Protein AF-G9IYF3-F1 (afdb_monomer)

Secondary structure (DSSP, 8-state):
--EEEEE--GGGTHHHHHHHHHTGGG--SPEEEEE--SSHHHHHHHHTT--GGGEEEEEE-SSS--HHHHHHHHHHHHHHHHHH-SGGGHHHHEEEESS-HHHHHHHT--GGGEE---TTS-GGGGGGSGGGHHHHHHH-HHHHHHHHHHHHHHHHHHHHS-GGG-HHHHHHHHHHIIIIIS---EEEEE-S-SGGGGHHHHHIIIIIIHH--SB-TTSPBPSS--SPEEE---TTTGGGTTHHHHHHSSS---EEE-

InterPro domains:
  IPR001672 Phosphoglucose isomerase (PGI) [PF00342] (1-258)
  IPR001672 Phosphoglucose isomerase (PGI) [PR00662] (4-23)
  IPR001672 Phosphoglucose isomerase (PGI) [PR00662] (115-133)
  IPR001672 Phosphoglucose isomerase (PGI) [PR00662] (192-213)
  IPR001672 Phosphoglucose isomerase (PGI) [PS51463] (1-258)
  IPR001672 Phosphoglucose isomerase (PGI) [PTHR11469] (1-258)
  IPR018189 Phosphoglucose isomerase, conserved site [PS00765] (119-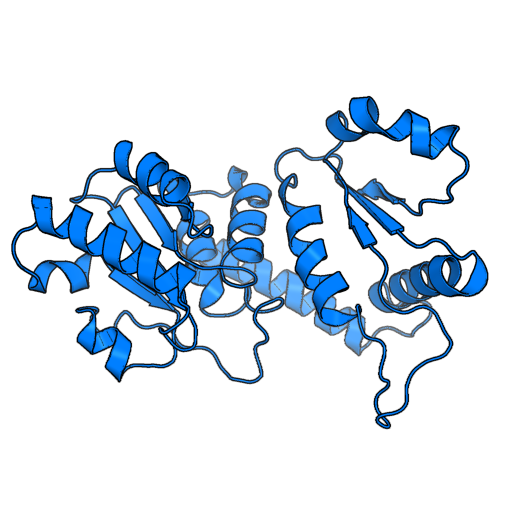132)
  IPR035476 Phosphoglucose isomerase, SIS domain 1 [cd05015] (1-137)
  IPR035482 Phosphoglucose isomerase, SIS domain 2 [cd05016] (185-258)
  IPR046348 SIS domain superfamily [SSF53697] (1-258)

pLDDT: mean 98.15, std 1.14, range [90.94, 98.94]

Mean predicted aligned error: 2.58 Å

Radius of gyration: 20.58 Å; Cα contacts (8 Å, |Δi|>4): 437; chains: 1; bounding box: 44×44×61 Å

Structure (mmCIF, N/CA/C/O backbone):
data_AF-G9IYF3-F1
#
_entry.id   AF-G9IYF3-F1
#
loop_
_atom_site.group_PDB
_atom_site.id
_atom_site.type_symbol
_atom_site.label_atom_id
_atom_site.label_alt_id
_atom_site.label_comp_id
_atom_site.label_asym_id
_atom_site.label_entity_id
_atom_site.label_seq_id
_atom_site.pdbx_PDB_ins_code
_atom_site.Cartn_x
_atom_site.Cartn_y
_atom_site.Cartn_z
_atom_site.occupancy
_atom_site.B_iso_or_equiv
_atom_site.auth_seq_id
_atom_site.auth_comp_id
_atom_site.auth_asym_id
_atom_site.auth_atom_id
_atom_site.pdbx_PDB_model_num
ATOM 1 N N . ILE A 1 1 ? 19.276 3.884 -15.225 1.00 98.19 1 ILE A N 1
ATOM 2 C CA . ILE A 1 1 ? 17.906 3.919 -14.672 1.00 98.19 1 ILE A CA 1
ATOM 3 C C . ILE A 1 1 ? 17.758 5.209 -13.879 1.00 98.19 1 ILE A C 1
ATOM 5 O O . ILE A 1 1 ? 18.643 5.504 -13.087 1.00 98.19 1 ILE A O 1
ATOM 9 N N . THR A 1 2 ? 16.714 5.986 -14.152 1.00 98.75 2 THR A N 1
ATOM 10 C CA . THR A 1 2 ? 16.333 7.230 -13.458 1.00 98.75 2 THR A CA 1
ATOM 11 C C . THR A 1 2 ? 14.967 7.104 -12.790 1.00 98.75 2 THR A C 1
ATOM 13 O O . THR A 1 2 ? 14.707 7.782 -11.799 1.00 98.75 2 THR A O 1
ATOM 16 N N . ASP A 1 3 ? 14.123 6.205 -13.300 1.00 98.88 3 ASP A N 1
ATOM 17 C CA . ASP A 1 3 ? 12.734 6.045 -12.892 1.00 98.88 3 ASP A CA 1
ATOM 18 C C . ASP A 1 3 ? 12.447 4.588 -12.536 1.00 98.88 3 ASP A C 1
ATOM 20 O O . ASP A 1 3 ? 12.926 3.666 -13.202 1.00 98.88 3 ASP A O 1
ATOM 24 N N . VAL A 1 4 ? 11.654 4.383 -11.489 1.00 98.88 4 VAL A N 1
ATOM 25 C CA . VAL A 1 4 ? 11.170 3.067 -11.071 1.00 98.88 4 VAL A CA 1
ATOM 26 C C . VAL A 1 4 ? 9.653 3.111 -10.962 1.00 98.88 4 VAL A C 1
ATOM 28 O O . VAL A 1 4 ? 9.108 3.943 -10.241 1.00 98.88 4 VAL A O 1
ATOM 31 N N . VAL A 1 5 ? 8.971 2.199 -11.647 1.00 98.88 5 VAL A N 1
ATOM 32 C CA . VAL A 1 5 ? 7.510 2.074 -11.630 1.00 98.88 5 VAL A CA 1
ATOM 33 C C . VAL A 1 5 ? 7.131 0.783 -10.912 1.00 98.88 5 VAL A C 1
ATOM 35 O O . VAL A 1 5 ? 7.392 -0.313 -11.405 1.00 98.88 5 VAL A O 1
ATOM 38 N N . ASN A 1 6 ? 6.513 0.902 -9.741 1.00 98.88 6 ASN A N 1
ATOM 39 C CA . ASN A 1 6 ? 5.949 -0.222 -9.005 1.00 98.88 6 ASN A CA 1
ATOM 40 C C . ASN A 1 6 ? 4.522 -0.489 -9.493 1.00 98.88 6 ASN A C 1
ATOM 42 O O . ASN A 1 6 ? 3.649 0.359 -9.323 1.00 98.88 6 ASN A O 1
ATOM 46 N N . ILE A 1 7 ? 4.283 -1.664 -10.073 1.00 98.88 7 ILE A N 1
ATOM 47 C CA . ILE A 1 7 ? 2.970 -2.091 -10.560 1.00 98.88 7 ILE A CA 1
ATOM 48 C C . ILE A 1 7 ? 2.426 -3.159 -9.615 1.00 98.88 7 ILE A C 1
ATOM 50 O O . ILE A 1 7 ? 2.955 -4.267 -9.557 1.00 98.88 7 ILE A O 1
ATOM 54 N N . GLY A 1 8 ? 1.357 -2.850 -8.891 1.00 98.31 8 GLY A N 1
ATOM 55 C CA . GLY A 1 8 ? 0.763 -3.743 -7.895 1.00 98.31 8 GLY A CA 1
ATOM 56 C C . GLY A 1 8 ? -0.546 -3.174 -7.367 1.00 98.31 8 GLY A C 1
ATOM 57 O O . GLY A 1 8 ? -0.816 -2.001 -7.560 1.00 98.31 8 GLY A O 1
ATOM 58 N N . ILE A 1 9 ? -1.379 -3.981 -6.713 1.00 97.88 9 ILE A N 1
ATOM 59 C CA . ILE A 1 9 ? -2.652 -3.517 -6.135 1.00 97.88 9 ILE A CA 1
ATOM 60 C C . ILE A 1 9 ? -2.751 -3.888 -4.652 1.00 97.88 9 ILE A C 1
ATOM 62 O O . ILE A 1 9 ? -2.138 -4.858 -4.196 1.00 97.88 9 ILE A O 1
ATOM 66 N N . GLY A 1 10 ? -3.515 -3.106 -3.885 1.00 96.88 10 GLY A N 1
ATOM 67 C CA . GLY A 1 10 ? -3.725 -3.337 -2.457 1.00 96.88 10 GLY A CA 1
ATOM 68 C C . GLY A 1 10 ? -2.403 -3.331 -1.692 1.00 96.88 10 GLY A C 1
ATOM 69 O O . GLY A 1 10 ? -1.677 -2.341 -1.705 1.00 96.88 10 GLY A O 1
ATOM 70 N N . GLY A 1 11 ? -2.052 -4.459 -1.070 1.00 95.94 11 GLY A N 1
ATOM 71 C CA . GLY A 1 11 ? -0.848 -4.570 -0.241 1.00 95.94 11 GLY A CA 1
ATOM 72 C C . GLY A 1 11 ? 0.466 -4.428 -1.017 1.00 95.94 11 GLY A C 1
ATOM 73 O O . GLY A 1 11 ? 1.482 -4.021 -0.456 1.00 95.94 11 GLY A O 1
ATOM 74 N N . SER A 1 12 ? 0.427 -4.703 -2.324 1.00 97.19 12 SER A N 1
ATOM 75 C CA . SER A 1 12 ? 1.552 -4.534 -3.249 1.00 97.19 12 SER A CA 1
ATOM 76 C C . SER A 1 12 ? 1.757 -3.083 -3.712 1.00 97.19 12 SER A C 1
ATOM 78 O O . SER A 1 12 ? 2.698 -2.819 -4.459 1.00 97.19 12 SER A O 1
ATOM 80 N N . ASP A 1 13 ? 0.898 -2.157 -3.273 1.00 98.56 13 ASP A N 1
ATOM 81 C CA . ASP A 1 13 ? 0.916 -0.734 -3.635 1.00 98.56 13 ASP A CA 1
ATOM 82 C C . ASP A 1 13 ? 0.880 0.179 -2.405 1.00 98.56 13 ASP A C 1
ATOM 84 O O . ASP A 1 13 ? 1.806 0.954 -2.178 1.00 98.56 13 ASP A O 1
ATOM 88 N N . LEU A 1 14 ? -0.149 0.042 -1.562 1.00 98.56 14 LEU A N 1
ATOM 89 C CA . LEU A 1 14 ? -0.465 0.992 -0.491 1.00 98.56 14 LEU A CA 1
ATOM 90 C C . LEU A 1 14 ? 0.684 1.181 0.502 1.00 98.56 14 LEU A C 1
ATOM 92 O O . LEU A 1 14 ? 1.008 2.313 0.849 1.00 98.56 14 LEU A O 1
ATOM 96 N N . GLY A 1 15 ? 1.300 0.087 0.957 1.00 98.62 15 GLY A N 1
ATOM 97 C CA . GLY A 1 15 ? 2.425 0.137 1.894 1.00 98.62 15 GLY A CA 1
ATOM 98 C C . GLY A 1 15 ? 3.665 0.787 1.277 1.00 98.62 15 GLY A C 1
ATOM 99 O O . GLY A 1 15 ? 4.135 1.794 1.808 1.00 98.62 15 GLY A O 1
ATOM 100 N N . PRO A 1 16 ? 4.186 0.257 0.154 1.00 98.75 16 PRO A N 1
ATOM 101 C CA . PRO A 1 16 ? 5.309 0.863 -0.551 1.00 98.75 16 PRO A CA 1
ATOM 102 C C . PRO A 1 16 ? 5.107 2.337 -0.910 1.00 98.75 16 PRO A C 1
ATOM 104 O O . PRO A 1 16 ? 5.976 3.159 -0.612 1.00 98.75 16 PRO A O 1
ATOM 107 N N . TYR A 1 17 ? 3.947 2.694 -1.467 1.00 98.88 17 TYR A N 1
ATOM 108 C CA . TYR A 1 17 ? 3.655 4.078 -1.820 1.00 98.88 17 TYR A CA 1
ATOM 109 C C . TYR A 1 17 ? 3.653 4.969 -0.576 1.00 98.88 17 TYR A C 1
ATOM 111 O O . TYR A 1 17 ? 4.372 5.964 -0.528 1.00 98.88 17 TYR A O 1
ATOM 119 N N . MET A 1 18 ? 2.940 4.566 0.479 1.00 98.81 18 MET A N 1
ATOM 120 C CA . MET A 1 18 ? 2.887 5.323 1.728 1.00 98.81 18 MET A CA 1
ATOM 121 C C . MET A 1 18 ? 4.270 5.556 2.341 1.00 98.81 18 MET A C 1
ATOM 123 O O . MET A 1 18 ? 4.584 6.687 2.703 1.00 98.81 18 MET A O 1
ATOM 127 N N . VAL A 1 19 ? 5.114 4.524 2.422 1.00 98.81 19 VAL A N 1
ATOM 128 C CA . VAL A 1 19 ? 6.437 4.653 3.049 1.00 98.81 19 VAL A CA 1
ATOM 129 C C . VAL A 1 19 ? 7.371 5.526 2.213 1.00 98.81 19 VAL A C 1
ATOM 131 O O . VAL A 1 19 ? 8.089 6.349 2.775 1.00 98.81 19 VAL A O 1
ATOM 134 N N . THR A 1 20 ? 7.368 5.382 0.884 1.00 98.69 20 THR A N 1
ATOM 135 C CA . THR A 1 20 ? 8.198 6.244 0.021 1.00 98.69 20 THR A CA 1
ATOM 136 C C . THR A 1 20 ? 7.773 7.711 0.064 1.00 98.69 20 THR A C 1
ATOM 138 O O . THR A 1 20 ? 8.637 8.586 0.013 1.00 98.69 20 THR A O 1
ATOM 141 N N . GLU A 1 21 ? 6.477 7.992 0.225 1.00 98.75 21 GLU A N 1
ATOM 142 C CA . GLU A 1 21 ? 5.975 9.351 0.435 1.00 98.75 21 GLU A CA 1
ATOM 143 C C . GLU A 1 21 ? 6.389 9.897 1.804 1.00 98.75 21 GLU A C 1
ATOM 145 O O . GLU A 1 21 ? 6.982 10.973 1.865 1.00 98.75 21 GLU A O 1
ATOM 150 N N . ALA A 1 22 ? 6.156 9.134 2.878 1.00 98.75 22 ALA A N 1
ATOM 151 C CA . ALA A 1 22 ? 6.483 9.522 4.252 1.00 98.75 22 ALA A CA 1
ATOM 152 C C . ALA A 1 22 ? 7.989 9.757 4.454 1.00 98.75 22 ALA A C 1
ATOM 154 O O . ALA A 1 22 ? 8.401 10.681 5.150 1.00 98.75 22 ALA A O 1
ATOM 155 N N . LEU A 1 23 ? 8.825 8.939 3.810 1.00 98.75 23 LEU A N 1
ATOM 156 C CA . LEU A 1 23 ? 10.284 9.007 3.898 1.00 98.75 23 LEU A CA 1
ATOM 157 C C . LEU A 1 23 ? 10.919 9.737 2.710 1.00 98.75 23 LEU A C 1
ATOM 159 O O . LEU A 1 23 ? 12.121 9.599 2.475 1.00 98.75 23 LEU A O 1
ATOM 163 N N . ARG A 1 24 ? 10.153 10.556 1.979 1.00 98.19 24 ARG A N 1
ATOM 164 C CA . ARG A 1 24 ? 10.668 11.327 0.840 1.00 98.19 24 ARG A CA 1
ATOM 165 C C . ARG A 1 24 ? 11.934 12.141 1.160 1.00 98.19 24 ARG A C 1
ATOM 167 O O . ARG A 1 24 ? 12.796 12.181 0.286 1.00 98.19 24 ARG A O 1
ATOM 174 N N . PRO A 1 25 ? 12.132 12.739 2.356 1.00 98.62 25 PRO A N 1
ATOM 175 C CA . PRO A 1 25 ? 13.387 13.427 2.687 1.00 98.62 25 PRO A CA 1
ATOM 176 C C . PRO A 1 25 ? 14.655 12.559 2.590 1.00 98.62 25 PRO A C 1
ATOM 178 O O . PRO A 1 25 ? 15.748 13.099 2.450 1.00 98.62 25 PRO A O 1
ATOM 181 N N . TYR A 1 26 ? 14.515 11.231 2.636 1.00 98.56 26 TYR A N 1
ATOM 182 C CA . TYR A 1 26 ? 15.610 10.259 2.561 1.00 98.56 26 TYR A CA 1
ATOM 183 C C . TYR A 1 26 ? 15.814 9.687 1.152 1.00 98.56 26 TYR A C 1
ATOM 185 O O . TYR A 1 26 ? 16.611 8.765 0.975 1.00 98.56 26 TYR A O 1
ATOM 193 N N . LYS A 1 27 ? 15.081 10.183 0.144 1.00 98.25 27 LYS A N 1
ATOM 194 C CA . LYS A 1 27 ? 15.174 9.657 -1.219 1.00 98.25 27 LYS A CA 1
ATOM 195 C C . LYS A 1 27 ? 16.559 9.874 -1.834 1.00 98.25 27 LYS A C 1
ATOM 197 O O . LYS A 1 27 ? 17.230 10.871 -1.573 1.00 98.25 27 LYS A O 1
ATOM 202 N N . ASN A 1 28 ? 16.944 8.969 -2.725 1.00 98.44 28 ASN A N 1
ATOM 203 C CA . ASN A 1 28 ? 18.098 9.132 -3.602 1.00 98.44 28 ASN A CA 1
ATOM 204 C C . ASN A 1 28 ? 17.696 9.803 -4.938 1.00 98.44 28 ASN A C 1
ATOM 206 O O . ASN A 1 28 ? 16.680 10.492 -5.030 1.00 98.44 28 ASN A O 1
ATOM 210 N N . HIS A 1 29 ? 18.519 9.644 -5.978 1.00 98.50 29 HIS A N 1
ATOM 211 C CA . HIS A 1 29 ? 18.307 10.265 -7.289 1.00 98.50 29 HIS A CA 1
ATOM 212 C C . HIS A 1 29 ? 17.161 9.647 -8.112 1.00 98.50 29 HIS A C 1
ATOM 214 O O . HIS A 1 29 ? 16.748 10.256 -9.097 1.00 98.50 29 HIS A O 1
ATOM 220 N N . LEU A 1 30 ? 16.663 8.461 -7.747 1.00 98.75 30 LEU A N 1
ATOM 221 C CA . LEU A 1 30 ? 15.592 7.78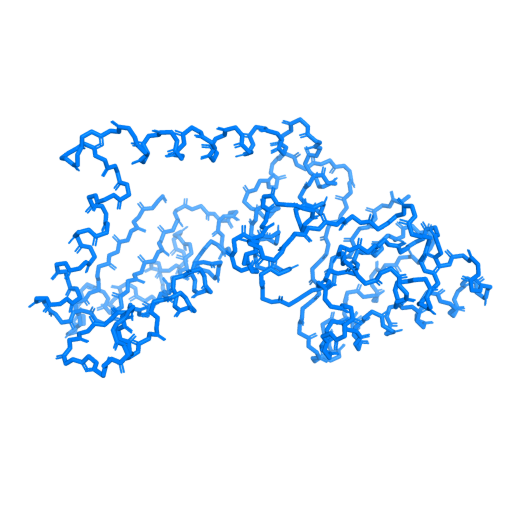9 -8.473 1.00 98.75 30 LEU A CA 1
ATOM 222 C C . LEU A 1 30 ? 14.249 8.495 -8.256 1.00 98.75 30 LEU A C 1
ATOM 224 O O . LEU A 1 30 ? 13.949 9.055 -7.192 1.00 98.75 30 LEU A O 1
ATOM 228 N N . THR A 1 31 ? 13.418 8.461 -9.289 1.00 98.69 31 THR A N 1
ATOM 229 C CA . THR A 1 31 ? 12.025 8.903 -9.224 1.00 98.69 31 THR A CA 1
ATOM 230 C C . THR A 1 31 ? 11.124 7.680 -9.178 1.00 98.69 31 THR A C 1
ATOM 232 O O . THR A 1 31 ? 11.208 6.803 -10.033 1.00 98.69 31 THR A O 1
ATOM 235 N N . MET A 1 32 ? 10.286 7.614 -8.148 1.00 98.62 32 MET A N 1
ATOM 236 C CA . MET A 1 32 ? 9.398 6.484 -7.901 1.00 98.62 32 MET A CA 1
ATOM 237 C C . MET A 1 32 ? 7.994 6.805 -8.400 1.00 98.62 32 MET A C 1
ATOM 239 O O . MET A 1 32 ? 7.480 7.893 -8.141 1.00 98.62 32 MET A O 1
ATOM 243 N N . HIS A 1 33 ? 7.368 5.834 -9.055 1.00 98.75 33 HIS A N 1
ATOM 244 C CA . HIS A 1 33 ? 5.993 5.891 -9.539 1.00 98.75 33 HIS A CA 1
ATOM 245 C C . HIS A 1 33 ? 5.253 4.633 -9.087 1.00 98.75 33 HIS A C 1
ATOM 247 O O . HIS A 1 33 ? 5.844 3.554 -9.016 1.00 98.75 33 HIS A O 1
ATOM 253 N N . PHE A 1 34 ? 3.962 4.759 -8.798 1.00 98.75 34 PHE A N 1
ATOM 254 C CA . PHE A 1 34 ? 3.131 3.675 -8.279 1.00 98.75 34 PHE A CA 1
ATOM 255 C C . PHE A 1 34 ? 1.883 3.557 -9.141 1.00 98.75 34 PHE A C 1
ATOM 257 O O . PHE A 1 34 ? 1.144 4.526 -9.261 1.00 98.75 34 PHE A O 1
ATOM 264 N N . VAL A 1 35 ? 1.674 2.395 -9.763 1.00 98.75 35 VAL A N 1
ATOM 265 C CA . VAL A 1 35 ? 0.541 2.127 -10.655 1.00 98.75 35 VAL A CA 1
ATOM 266 C C . VAL A 1 35 ? -0.242 0.933 -10.127 1.00 98.75 35 VAL A C 1
ATOM 268 O O . VAL A 1 35 ? 0.254 -0.194 -10.108 1.00 98.75 35 VAL A O 1
ATOM 271 N N . SER A 1 36 ? -1.491 1.178 -9.738 1.00 98.00 36 SER A N 1
ATOM 272 C CA . SER A 1 36 ? -2.340 0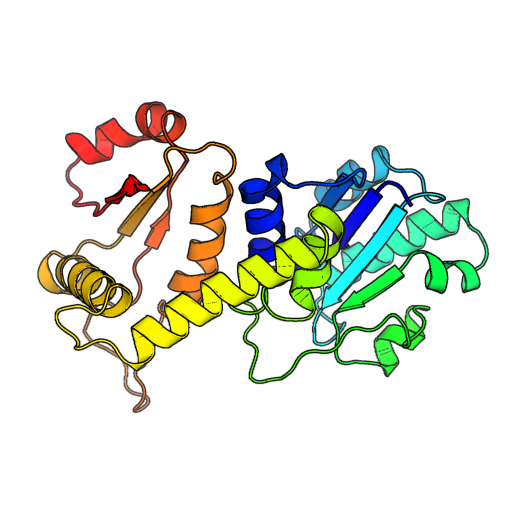.165 -9.101 1.00 98.00 36 SER A CA 1
ATOM 273 C C . SER A 1 36 ? -3.697 -0.034 -9.748 1.00 98.00 36 SER A C 1
ATOM 275 O O . SER A 1 36 ? -4.118 -1.169 -9.967 1.00 98.00 36 SER A O 1
ATOM 277 N N . ASN A 1 37 ? -4.376 1.060 -10.080 1.00 97.06 37 ASN A N 1
ATOM 278 C CA . ASN A 1 37 ? -5.668 1.011 -10.756 1.00 97.06 37 ASN A CA 1
ATOM 279 C C . ASN A 1 37 ? -5.570 0.361 -12.154 1.00 97.06 37 ASN A C 1
ATOM 281 O O . ASN A 1 37 ? -4.631 0.635 -12.898 1.00 97.06 37 ASN A O 1
ATOM 285 N N . VAL A 1 38 ? -6.546 -0.482 -12.506 1.00 96.81 38 VAL A N 1
ATOM 286 C CA . VAL A 1 38 ? -6.690 -1.076 -13.850 1.00 96.81 38 VAL A CA 1
ATOM 287 C C . VAL A 1 38 ? -7.279 -0.094 -14.862 1.00 96.81 38 VAL A C 1
ATOM 289 O O . VAL A 1 38 ? -7.190 -0.320 -16.066 1.00 96.81 38 VAL A O 1
ATOM 292 N N . ASP A 1 39 ? -7.870 1.003 -14.383 1.00 97.81 39 ASP A N 1
ATOM 293 C CA . ASP A 1 39 ? -8.189 2.147 -15.228 1.00 97.81 39 ASP A CA 1
ATOM 294 C C . ASP A 1 39 ? -6.933 2.599 -15.989 1.00 97.81 39 ASP A C 1
ATOM 296 O O . ASP A 1 39 ? -5.938 3.030 -15.395 1.00 97.81 39 ASP A O 1
ATOM 300 N N . GLY A 1 40 ? -7.000 2.496 -17.320 1.00 97.62 40 GLY A N 1
ATOM 301 C CA . GLY A 1 40 ? -5.883 2.743 -18.225 1.00 97.62 40 GLY A CA 1
ATOM 302 C C . GLY A 1 40 ? -5.302 4.150 -18.111 1.00 97.62 40 GLY A C 1
ATOM 303 O O . GLY A 1 40 ? -4.139 4.345 -18.458 1.00 97.62 40 GLY A O 1
ATOM 304 N N . THR A 1 41 ? -6.054 5.116 -17.570 1.00 98.56 41 THR A N 1
ATOM 305 C CA . THR A 1 41 ? -5.529 6.452 -17.267 1.00 98.56 41 THR A CA 1
ATOM 306 C C . THR A 1 41 ? -4.307 6.389 -16.356 1.00 98.56 41 THR A C 1
ATOM 308 O O . THR A 1 41 ? -3.351 7.120 -16.596 1.00 98.56 41 THR A O 1
ATOM 311 N N . HIS A 1 42 ? -4.288 5.509 -15.350 1.00 98.56 42 HIS A N 1
ATOM 312 C CA . HIS A 1 42 ? -3.201 5.493 -14.374 1.00 98.56 42 HIS A CA 1
ATOM 313 C C . HIS A 1 42 ? -1.864 5.131 -15.026 1.00 98.56 42 HIS A C 1
ATOM 315 O O . HIS A 1 42 ? -0.906 5.895 -14.938 1.00 98.56 42 HIS A O 1
ATOM 321 N N . ILE A 1 43 ? -1.818 4.006 -15.748 1.00 98.62 43 ILE A N 1
ATOM 322 C CA . ILE A 1 43 ? -0.606 3.590 -16.455 1.00 98.62 43 ILE A CA 1
ATOM 323 C C . ILE A 1 43 ? -0.268 4.547 -17.604 1.00 98.62 43 ILE A C 1
ATOM 325 O O . ILE A 1 43 ? 0.899 4.891 -17.779 1.00 98.62 43 ILE A O 1
ATOM 329 N N . ALA A 1 44 ? -1.259 5.034 -18.358 1.00 98.38 44 ALA A N 1
ATOM 330 C CA . ALA A 1 44 ? -1.017 5.929 -19.485 1.00 98.38 44 ALA A CA 1
ATOM 331 C C . ALA A 1 44 ? -0.385 7.259 -19.042 1.00 98.38 44 ALA A C 1
ATOM 333 O O . ALA A 1 44 ? 0.619 7.674 -19.617 1.00 98.38 44 ALA A O 1
ATOM 334 N N . GLU A 1 45 ? -0.924 7.906 -18.006 1.00 98.56 45 GLU A N 1
ATOM 335 C CA . GLU A 1 45 ? -0.394 9.171 -17.477 1.00 98.56 45 GLU A CA 1
ATOM 336 C C . GLU A 1 45 ? 0.999 9.008 -16.861 1.00 98.56 45 GLU A C 1
ATOM 338 O O . GLU A 1 45 ? 1.837 9.906 -16.982 1.00 98.56 45 GLU A O 1
ATOM 343 N N . THR A 1 46 ? 1.273 7.860 -16.232 1.00 98.56 46 THR A N 1
ATOM 344 C CA . THR A 1 46 ? 2.621 7.534 -15.760 1.00 98.56 46 THR A CA 1
ATOM 345 C C . THR A 1 46 ? 3.584 7.412 -16.939 1.00 98.56 46 THR A C 1
ATOM 347 O O . THR A 1 46 ? 4.572 8.139 -16.985 1.00 98.56 46 THR A O 1
ATOM 350 N N . LEU A 1 47 ? 3.289 6.556 -17.923 1.00 98.44 47 LEU A N 1
ATOM 351 C CA . LEU A 1 47 ? 4.197 6.255 -19.037 1.00 98.44 47 LEU A CA 1
ATOM 352 C C . LEU A 1 47 ? 4.471 7.454 -19.955 1.00 98.44 47 LEU A C 1
ATOM 354 O O . LEU A 1 47 ? 5.575 7.564 -20.486 1.00 98.44 47 LEU A O 1
ATOM 358 N N . GLN A 1 48 ? 3.518 8.380 -20.113 1.00 97.44 48 GLN A N 1
ATOM 359 C CA . GLN A 1 48 ? 3.683 9.591 -20.935 1.00 97.44 48 GLN A CA 1
ATOM 360 C C . GLN A 1 48 ? 4.905 10.443 -20.551 1.00 97.44 48 GLN A C 1
ATOM 362 O O . GLN A 1 48 ? 5.411 11.201 -21.378 1.00 97.44 48 GLN A O 1
ATOM 367 N N . ARG A 1 49 ? 5.370 10.350 -19.300 1.00 95.06 49 ARG A N 1
ATOM 368 C CA . ARG A 1 49 ? 6.460 11.179 -18.762 1.00 95.06 49 ARG A CA 1
ATOM 369 C C . ARG A 1 49 ? 7.805 10.457 -18.720 1.00 95.06 49 ARG A C 1
ATOM 371 O O . ARG A 1 49 ? 8.791 11.061 -18.303 1.00 95.06 49 ARG A O 1
ATOM 378 N N . LEU A 1 50 ? 7.845 9.181 -19.101 1.00 98.50 50 LEU A N 1
ATOM 379 C CA . LEU A 1 50 ? 8.991 8.302 -18.878 1.00 98.50 50 LEU A CA 1
ATOM 380 C C . LEU A 1 50 ? 9.759 8.010 -20.164 1.00 98.50 50 LEU A C 1
ATOM 382 O O . LEU A 1 50 ? 9.230 8.095 -21.270 1.00 98.50 50 LEU A O 1
ATOM 386 N N . ASN A 1 51 ? 11.026 7.627 -20.000 1.00 98.56 51 ASN A N 1
ATOM 387 C CA . ASN A 1 51 ? 11.878 7.160 -21.087 1.00 98.56 51 ASN A CA 1
ATOM 388 C C . ASN A 1 51 ? 12.103 5.638 -20.952 1.00 98.56 51 ASN A C 1
ATOM 390 O O . ASN A 1 51 ? 12.614 5.199 -19.913 1.00 98.56 51 ASN A O 1
ATOM 394 N N . PRO A 1 52 ? 11.769 4.825 -21.977 1.00 98.44 52 PRO A N 1
ATOM 395 C CA . PRO A 1 52 ? 12.003 3.380 -21.964 1.00 98.44 52 PRO A CA 1
ATOM 396 C C . PRO A 1 52 ? 13.454 2.986 -21.645 1.00 98.44 52 PRO A C 1
ATOM 398 O O . PRO A 1 52 ? 13.675 2.001 -20.947 1.00 98.44 52 PRO A O 1
ATOM 401 N N . GLU A 1 53 ? 14.446 3.774 -22.076 1.00 98.44 53 GLU A N 1
ATOM 402 C CA . GLU A 1 53 ? 15.873 3.491 -21.850 1.00 98.44 53 GLU A CA 1
ATOM 403 C C . GLU A 1 53 ? 16.315 3.680 -20.391 1.00 98.44 53 GLU A C 1
ATOM 405 O O . GLU A 1 53 ? 17.360 3.171 -19.975 1.00 98.44 53 GLU A O 1
ATOM 410 N N . THR A 1 54 ? 15.543 4.414 -19.585 1.00 98.69 54 THR A N 1
ATOM 411 C CA . THR A 1 54 ? 15.927 4.766 -18.211 1.00 98.69 54 THR A CA 1
ATOM 412 C C . THR A 1 54 ? 14.917 4.337 -17.151 1.00 98.69 54 THR A C 1
ATOM 414 O O . THR A 1 54 ? 15.128 4.644 -15.979 1.00 98.69 54 THR A O 1
ATOM 417 N N . THR A 1 55 ? 13.888 3.569 -17.510 1.00 98.88 55 THR A N 1
ATOM 418 C CA . THR A 1 55 ? 12.828 3.140 -16.582 1.00 98.88 55 THR A CA 1
ATOM 419 C C . THR A 1 55 ? 12.974 1.670 -16.191 1.00 98.88 55 THR A C 1
ATOM 421 O O . THR A 1 55 ? 13.179 0.821 -17.055 1.00 98.88 55 THR A O 1
ATOM 424 N N . LEU A 1 56 ? 12.856 1.364 -14.898 1.00 98.88 56 LEU A N 1
ATOM 425 C CA . LEU A 1 56 ? 12.736 0.006 -14.357 1.00 98.88 56 LEU A CA 1
ATOM 426 C C . LEU A 1 56 ? 11.302 -0.231 -13.868 1.00 98.88 56 LEU A C 1
ATOM 428 O O . LEU A 1 56 ? 10.759 0.576 -13.121 1.00 98.88 56 LEU A O 1
ATOM 432 N N . PHE A 1 57 ? 10.708 -1.363 -14.222 1.00 98.94 57 PHE A N 1
ATOM 433 C CA . PHE A 1 57 ? 9.386 -1.780 -13.766 1.00 98.94 57 PHE A CA 1
ATOM 434 C C . PHE A 1 57 ? 9.501 -2.908 -12.741 1.00 98.94 57 PHE A C 1
ATOM 436 O O . PHE A 1 57 ? 10.189 -3.904 -12.970 1.00 98.94 57 PHE A O 1
ATOM 443 N N . LEU A 1 58 ? 8.798 -2.773 -11.619 1.00 98.88 58 LEU A N 1
ATOM 444 C CA . LEU A 1 58 ? 8.636 -3.833 -10.627 1.00 98.88 58 LEU A CA 1
ATOM 445 C C . LEU A 1 58 ? 7.212 -4.373 -10.724 1.00 98.88 58 LEU A C 1
ATOM 447 O O . LEU A 1 58 ? 6.259 -3.660 -10.416 1.00 98.88 58 LEU A O 1
ATOM 451 N N . VAL A 1 59 ? 7.059 -5.628 -11.139 1.00 98.81 59 VAL A N 1
ATOM 452 C CA . VAL A 1 59 ? 5.753 -6.290 -11.222 1.00 98.81 59 VAL A CA 1
ATOM 453 C C . VAL A 1 59 ? 5.492 -7.032 -9.914 1.00 98.81 59 VAL A C 1
ATOM 455 O O . VAL A 1 59 ? 6.060 -8.096 -9.656 1.00 98.81 59 VAL A O 1
ATOM 458 N N . ALA A 1 60 ? 4.646 -6.451 -9.069 1.00 98.44 60 ALA A N 1
ATOM 459 C CA . ALA A 1 60 ? 4.369 -6.912 -7.718 1.00 98.44 60 ALA A CA 1
ATOM 460 C C . ALA A 1 60 ? 3.055 -7.703 -7.658 1.00 98.44 60 ALA A C 1
ATOM 462 O O . ALA A 1 60 ? 1.984 -7.164 -7.384 1.00 98.44 60 ALA A O 1
ATOM 463 N N . SER A 1 61 ? 3.145 -9.012 -7.901 1.00 96.94 61 SER A N 1
ATOM 464 C CA . SER A 1 61 ? 2.021 -9.942 -7.778 1.00 96.94 61 SER A CA 1
ATOM 465 C C . SER A 1 61 ? 2.521 -11.307 -7.331 1.00 96.94 61 SER A C 1
ATOM 467 O O . SER A 1 61 ? 3.300 -11.966 -8.022 1.00 96.94 61 SER A O 1
ATOM 469 N N . LYS A 1 62 ? 2.011 -11.769 -6.187 1.00 92.50 62 LYS A N 1
ATOM 470 C CA . LYS A 1 62 ? 2.406 -13.054 -5.606 1.00 92.50 62 LYS A CA 1
ATOM 471 C C . LYS A 1 62 ? 2.199 -14.225 -6.562 1.00 92.50 62 LYS A C 1
ATOM 473 O O . LYS A 1 62 ? 3.100 -15.043 -6.736 1.00 92.50 62 LYS A O 1
ATOM 478 N N . THR A 1 63 ? 1.003 -14.296 -7.143 1.00 93.25 63 THR A N 1
ATOM 479 C CA . THR A 1 63 ? 0.599 -15.354 -8.073 1.00 93.25 63 THR A CA 1
ATOM 480 C C . THR A 1 63 ? 1.061 -15.068 -9.496 1.00 93.25 63 THR A C 1
ATOM 482 O O . THR A 1 63 ? 1.102 -15.988 -10.308 1.00 93.25 63 THR A O 1
ATOM 485 N N . PHE A 1 64 ? 1.404 -13.809 -9.793 1.00 96.81 64 PHE A N 1
ATOM 486 C CA . PHE A 1 64 ? 1.692 -13.311 -11.137 1.00 96.81 64 PHE A CA 1
ATOM 487 C C . PHE A 1 64 ? 0.508 -13.464 -12.107 1.00 96.81 64 PHE A C 1
ATOM 489 O O . PHE A 1 64 ? 0.673 -13.611 -13.314 1.00 96.81 64 PHE A O 1
ATOM 496 N N . THR A 1 65 ? -0.709 -13.459 -11.557 1.00 96.75 65 THR A N 1
ATOM 497 C CA . THR A 1 65 ? -1.969 -13.625 -12.302 1.00 96.75 65 THR A CA 1
ATOM 498 C C . THR A 1 65 ? -3.034 -12.600 -11.918 1.00 96.75 65 THR A C 1
ATOM 500 O O . THR A 1 65 ? -4.150 -12.668 -12.426 1.00 96.75 65 THR A O 1
ATOM 503 N N . THR A 1 66 ? -2.730 -11.671 -11.003 1.00 96.44 66 THR A N 1
ATOM 504 C CA . THR A 1 66 ? -3.662 -10.616 -10.578 1.00 96.44 66 THR A CA 1
ATOM 505 C C . THR A 1 66 ? -4.069 -9.783 -11.789 1.00 96.44 66 THR A C 1
ATOM 507 O O . THR A 1 66 ? -3.202 -9.203 -12.441 1.00 96.44 66 THR A O 1
ATOM 510 N N . GLN A 1 67 ? -5.365 -9.736 -12.103 1.00 97.75 67 GLN A N 1
ATOM 511 C CA . GLN A 1 67 ? -5.864 -9.194 -13.368 1.00 97.75 67 GLN A CA 1
ATOM 512 C C . GLN A 1 67 ? -5.406 -7.751 -13.600 1.00 97.75 67 GLN A C 1
ATOM 514 O O . GLN A 1 67 ? -4.858 -7.439 -14.655 1.00 97.75 67 GLN A O 1
ATOM 519 N N . GLU A 1 68 ? -5.587 -6.886 -12.606 1.00 97.81 68 GLU A N 1
ATOM 520 C CA . GLU A 1 68 ? -5.255 -5.465 -12.660 1.00 97.81 68 GLU A CA 1
ATOM 521 C C . GLU A 1 68 ? -3.748 -5.263 -12.842 1.00 97.81 68 GLU A C 1
ATOM 523 O O . GLU A 1 68 ? -3.302 -4.575 -13.761 1.00 97.81 68 GLU A O 1
ATOM 528 N N . THR A 1 69 ? -2.948 -5.936 -12.009 1.00 98.25 69 THR A N 1
ATOM 529 C CA . THR A 1 69 ? -1.483 -5.864 -12.053 1.00 98.25 69 THR A CA 1
ATOM 530 C C . THR A 1 69 ? -0.931 -6.370 -13.380 1.00 98.25 69 THR A C 1
ATOM 532 O O . THR A 1 69 ? -0.081 -5.710 -13.971 1.00 98.25 69 THR A O 1
ATOM 535 N N . MET A 1 70 ? -1.417 -7.510 -13.879 1.00 98.56 70 MET A N 1
ATOM 536 C CA . MET A 1 70 ? -0.919 -8.091 -15.126 1.00 98.56 70 MET A CA 1
ATOM 537 C C . MET A 1 70 ? -1.366 -7.296 -16.351 1.00 98.56 70 MET A C 1
ATOM 539 O O . MET A 1 70 ? -0.580 -7.142 -17.280 1.00 98.56 70 MET A O 1
ATOM 543 N N . THR A 1 71 ? -2.570 -6.718 -16.339 1.00 98.62 71 THR A N 1
ATOM 544 C CA . THR A 1 71 ? -3.026 -5.808 -17.406 1.00 98.62 71 THR A CA 1
ATOM 545 C C . THR A 1 71 ? -2.103 -4.591 -17.510 1.00 98.62 71 THR A C 1
ATOM 547 O O . THR A 1 71 ? -1.628 -4.256 -18.598 1.00 98.62 71 THR A O 1
ATOM 550 N N . ASN A 1 72 ? -1.765 -3.975 -16.374 1.00 98.81 72 ASN A N 1
ATOM 551 C CA . ASN A 1 72 ? -0.816 -2.862 -16.329 1.00 98.81 72 ASN A CA 1
ATOM 552 C C . ASN A 1 72 ? 0.610 -3.285 -16.711 1.00 98.81 72 ASN A C 1
ATOM 554 O O . ASN A 1 72 ? 1.276 -2.576 -17.464 1.00 98.81 72 ASN A O 1
ATOM 558 N N . ALA A 1 73 ? 1.076 -4.449 -16.250 1.00 98.75 73 ALA A N 1
ATOM 559 C CA . ALA A 1 73 ? 2.400 -4.969 -16.587 1.00 98.75 73 ALA A CA 1
ATOM 560 C C . ALA A 1 73 ? 2.542 -5.249 -18.090 1.00 98.75 73 ALA A C 1
ATOM 562 O O . ALA A 1 73 ? 3.557 -4.884 -18.682 1.00 98.75 73 ALA A O 1
ATOM 563 N N . HIS A 1 74 ? 1.524 -5.836 -18.726 1.00 98.69 74 HIS A N 1
ATOM 564 C CA . HIS A 1 74 ? 1.504 -6.027 -20.176 1.00 98.69 74 HIS A CA 1
ATOM 565 C C . HIS A 1 74 ? 1.467 -4.692 -20.923 1.00 98.69 74 HIS A C 1
ATOM 567 O O . HIS A 1 74 ? 2.239 -4.513 -21.858 1.00 98.69 74 HIS A O 1
ATOM 573 N N . SER A 1 75 ? 0.686 -3.718 -20.450 1.00 98.69 75 SER A N 1
ATOM 574 C CA . SER A 1 75 ? 0.651 -2.372 -21.042 1.00 98.69 75 SER A CA 1
ATOM 575 C C . SER A 1 75 ? 2.022 -1.680 -20.984 1.00 98.69 75 SER A C 1
ATOM 577 O O . SER A 1 75 ? 2.475 -1.102 -21.972 1.00 98.69 75 SER A O 1
ATOM 579 N N . ALA A 1 76 ? 2.725 -1.787 -19.851 1.00 98.75 76 ALA A N 1
ATOM 580 C CA . ALA A 1 76 ? 4.087 -1.280 -19.690 1.00 98.75 76 ALA A CA 1
ATOM 581 C C . ALA A 1 76 ? 5.102 -2.028 -20.572 1.00 98.75 76 ALA A C 1
ATOM 583 O O . ALA A 1 76 ? 5.982 -1.404 -21.165 1.00 98.75 76 ALA A O 1
ATOM 584 N N . ARG A 1 77 ? 4.976 -3.358 -20.683 1.00 98.62 77 ARG A N 1
ATOM 585 C CA . ARG A 1 77 ? 5.823 -4.193 -21.549 1.00 98.62 77 ARG A CA 1
ATOM 586 C C . ARG A 1 77 ? 5.652 -3.820 -23.017 1.00 98.62 77 ARG A C 1
ATOM 588 O O . ARG A 1 77 ? 6.651 -3.650 -23.707 1.00 98.62 77 ARG A O 1
ATOM 595 N N . ASP A 1 78 ? 4.418 -3.651 -23.477 1.00 98.50 78 ASP A N 1
ATOM 596 C CA . ASP A 1 78 ? 4.120 -3.278 -24.859 1.00 98.50 78 ASP A CA 1
ATOM 597 C C . ASP A 1 78 ? 4.658 -1.879 -25.176 1.00 98.50 78 ASP A C 1
ATOM 599 O O . ASP A 1 78 ? 5.330 -1.692 -26.190 1.00 98.50 78 ASP A O 1
ATOM 603 N N . TRP A 1 79 ? 4.453 -0.912 -24.276 1.00 98.69 79 TRP A N 1
ATOM 604 C CA . TRP A 1 79 ? 5.044 0.425 -24.382 1.00 98.69 79 TRP A CA 1
ATOM 605 C C . TRP A 1 79 ? 6.577 0.386 -24.451 1.00 98.69 79 TRP A C 1
ATOM 607 O O . TRP A 1 79 ? 7.181 1.054 -25.288 1.00 98.69 79 TRP A O 1
ATOM 617 N N . PHE A 1 80 ? 7.219 -0.432 -23.614 1.00 98.75 80 PHE A N 1
ATOM 618 C CA . PHE A 1 80 ? 8.673 -0.581 -23.610 1.00 98.75 80 PHE A CA 1
ATOM 619 C C . PHE A 1 80 ? 9.184 -1.194 -24.923 1.00 98.75 80 PHE A C 1
ATOM 621 O O . PHE A 1 80 ? 10.147 -0.700 -25.511 1.00 98.75 80 PHE A O 1
ATOM 628 N N . LEU A 1 81 ? 8.524 -2.245 -25.419 1.00 98.44 81 LEU A N 1
ATOM 629 C CA . LEU A 1 81 ? 8.929 -2.946 -26.639 1.00 98.44 81 LEU A CA 1
ATOM 630 C C . LEU A 1 81 ? 8.699 -2.136 -27.914 1.00 98.44 81 LEU A C 1
ATOM 632 O O . LEU A 1 81 ? 9.432 -2.341 -28.880 1.00 98.44 81 LEU A O 1
ATOM 636 N N . GLN A 1 82 ? 7.773 -1.173 -27.918 1.00 97.94 82 GLN A N 1
ATOM 637 C CA . GLN A 1 82 ? 7.655 -0.214 -29.024 1.00 97.94 82 GLN A CA 1
ATOM 638 C C . GLN A 1 82 ? 8.950 0.585 -29.247 1.00 97.94 82 GLN A C 1
ATOM 640 O O . GLN A 1 82 ? 9.238 0.955 -30.384 1.00 97.94 82 GLN A O 1
ATOM 645 N N . ALA A 1 83 ? 9.743 0.818 -28.195 1.00 97.38 83 ALA A N 1
ATOM 646 C CA . ALA A 1 83 ? 11.043 1.482 -28.289 1.00 97.38 83 ALA A CA 1
ATOM 647 C C . ALA A 1 83 ? 12.217 0.492 -28.370 1.00 97.38 83 ALA A C 1
ATOM 649 O O . ALA A 1 83 ? 13.126 0.676 -29.177 1.00 97.38 83 ALA A O 1
ATOM 650 N N . ALA A 1 84 ? 12.208 -0.561 -27.547 1.00 96.94 84 ALA A N 1
ATOM 651 C CA . ALA A 1 84 ? 13.327 -1.498 -27.436 1.00 96.94 84 ALA A CA 1
ATOM 652 C C . ALA A 1 84 ? 13.380 -2.546 -28.566 1.00 96.94 84 ALA A C 1
ATOM 654 O O . ALA A 1 84 ? 14.456 -3.056 -28.880 1.00 96.94 84 ALA A O 1
ATOM 655 N N . GLY A 1 85 ? 12.239 -2.886 -29.172 1.00 96.50 85 GLY A N 1
ATOM 656 C CA . GLY A 1 85 ? 12.106 -3.861 -30.258 1.00 96.50 85 GLY A CA 1
ATOM 657 C C . GLY A 1 85 ? 12.279 -5.327 -29.835 1.00 96.50 85 GLY A C 1
ATOM 658 O O . GLY A 1 85 ? 11.365 -6.128 -30.008 1.00 96.50 85 GLY A O 1
ATOM 659 N N . ASP A 1 86 ? 13.445 -5.697 -29.301 1.00 95.88 86 ASP A N 1
ATOM 660 C CA . ASP A 1 86 ? 13.786 -7.083 -28.943 1.00 95.88 86 ASP A CA 1
ATOM 661 C C . ASP A 1 86 ? 13.317 -7.446 -27.523 1.00 95.88 86 ASP A C 1
ATOM 663 O O . ASP A 1 86 ? 13.687 -6.800 -26.538 1.00 95.88 86 ASP A O 1
ATOM 667 N N . GLU A 1 87 ? 12.555 -8.536 -27.400 1.00 95.69 87 GLU A N 1
ATOM 668 C CA . GLU A 1 87 ? 12.032 -9.033 -26.122 1.00 95.69 87 GLU A CA 1
ATOM 669 C C . GLU A 1 87 ? 13.123 -9.376 -25.101 1.00 95.69 87 GLU A C 1
ATOM 671 O O . GLU A 1 87 ? 12.892 -9.286 -23.896 1.00 95.69 87 GLU A O 1
ATOM 676 N N . ARG A 1 88 ? 14.348 -9.686 -25.544 1.00 95.81 88 ARG A N 1
ATOM 677 C CA . ARG A 1 88 ? 15.487 -9.933 -24.643 1.00 95.81 88 ARG A CA 1
ATOM 678 C C . ARG A 1 88 ? 15.845 -8.715 -23.789 1.00 95.81 88 ARG A C 1
ATOM 680 O O . ARG A 1 88 ? 16.542 -8.857 -22.785 1.00 95.81 88 ARG A O 1
ATOM 687 N N . HIS A 1 89 ? 15.403 -7.517 -24.169 1.00 97.44 89 HIS A N 1
ATOM 688 C CA . HIS A 1 89 ? 15.617 -6.304 -23.385 1.00 97.44 89 HIS A CA 1
ATOM 689 C C . HIS A 1 89 ? 14.677 -6.188 -22.175 1.00 97.44 89 HIS A C 1
ATOM 691 O O . HIS A 1 89 ? 15.027 -5.477 -21.232 1.00 97.44 89 HIS A O 1
ATOM 697 N N . VAL A 1 90 ? 13.566 -6.940 -22.133 1.00 97.69 90 VAL A N 1
ATOM 698 C CA . VAL A 1 90 ? 12.638 -6.975 -20.982 1.00 97.69 90 VAL A CA 1
ATOM 699 C C . VAL A 1 90 ? 13.381 -7.340 -19.696 1.00 97.69 90 VAL A C 1
ATOM 701 O O . VAL A 1 90 ? 13.235 -6.654 -18.689 1.00 97.69 90 VAL A O 1
ATOM 704 N N . ALA A 1 91 ? 14.274 -8.331 -19.748 1.00 97.50 91 ALA A N 1
ATOM 705 C CA . ALA A 1 91 ? 15.048 -8.796 -18.596 1.00 97.50 91 ALA A CA 1
ATOM 706 C C . ALA A 1 91 ? 15.920 -7.715 -17.919 1.00 97.50 91 ALA A C 1
ATOM 708 O O . ALA A 1 91 ? 16.328 -7.894 -16.773 1.00 97.50 91 ALA A O 1
ATOM 709 N N . LYS A 1 92 ? 16.217 -6.600 -18.605 1.00 98.06 92 LYS A N 1
ATOM 710 C CA . LYS A 1 92 ? 17.007 -5.477 -18.062 1.00 98.06 92 LYS A CA 1
ATOM 711 C C . LYS A 1 92 ? 16.155 -4.358 -17.460 1.00 98.06 92 LYS A C 1
ATOM 713 O O . LYS A 1 92 ? 16.690 -3.525 -16.734 1.00 98.06 92 LYS A O 1
ATOM 718 N N . HIS A 1 93 ? 14.863 -4.326 -17.781 1.00 98.69 93 HIS A N 1
ATOM 719 C CA . HIS A 1 93 ? 13.942 -3.244 -17.423 1.00 98.69 93 HIS A CA 1
ATOM 720 C C . HIS A 1 93 ? 12.736 -3.720 -16.613 1.00 98.69 93 HIS A C 1
ATOM 722 O O . HIS A 1 93 ? 11.925 -2.895 -16.207 1.00 98.69 93 HIS A O 1
ATOM 728 N N . PHE A 1 94 ? 12.622 -5.020 -16.341 1.00 98.81 94 PHE A N 1
ATOM 729 C CA . PHE A 1 94 ? 11.549 -5.597 -15.542 1.00 98.81 94 PHE A CA 1
ATOM 730 C C . PHE A 1 94 ? 12.117 -6.545 -14.482 1.00 98.81 94 PHE A C 1
ATOM 732 O O . PHE A 1 94 ? 12.959 -7.396 -14.773 1.00 98.81 94 PHE A O 1
ATOM 739 N N . ALA A 1 95 ? 11.615 -6.410 -13.259 1.00 98.81 95 ALA A N 1
ATOM 740 C CA . ALA A 1 95 ? 11.834 -7.325 -12.145 1.00 98.81 95 ALA A CA 1
ATOM 741 C C . ALA A 1 95 ? 10.481 -7.751 -11.557 1.00 98.81 95 ALA A C 1
ATOM 743 O O . ALA A 1 95 ? 9.476 -7.052 -11.716 1.00 98.81 95 ALA A O 1
ATOM 744 N N . ALA A 1 96 ? 10.443 -8.895 -10.877 1.00 98.69 96 ALA A N 1
ATOM 745 C CA . ALA A 1 96 ? 9.214 -9.450 -10.315 1.00 98.69 96 ALA A CA 1
ATOM 746 C C . ALA A 1 96 ? 9.304 -9.588 -8.795 1.00 98.69 96 ALA A C 1
ATOM 748 O O . ALA A 1 96 ? 10.292 -10.088 -8.266 1.00 98.69 96 ALA A O 1
ATOM 749 N N . LEU A 1 97 ? 8.238 -9.207 -8.094 1.00 98.31 97 LEU A N 1
ATOM 750 C CA . LEU A 1 97 ? 8.039 -9.517 -6.677 1.00 98.31 97 LEU A CA 1
ATOM 751 C C . LEU A 1 97 ? 6.962 -10.601 -6.627 1.00 98.31 97 LEU A C 1
ATOM 753 O O . LEU A 1 97 ? 5.763 -10.306 -6.647 1.00 98.31 97 LEU A O 1
ATOM 757 N N . SER A 1 98 ? 7.388 -11.862 -6.699 1.00 96.44 98 SER A N 1
ATOM 758 C CA . SER A 1 98 ? 6.507 -12.997 -6.978 1.00 96.44 98 SER A CA 1
ATOM 759 C C . SER A 1 98 ? 7.086 -14.319 -6.483 1.00 96.44 98 SER A C 1
ATOM 761 O O . SER A 1 98 ? 8.253 -14.399 -6.122 1.00 96.44 98 SER A O 1
ATOM 763 N N . THR A 1 99 ? 6.256 -15.359 -6.505 1.00 93.38 99 THR A N 1
ATOM 764 C CA . THR A 1 99 ? 6.654 -16.758 -6.257 1.00 93.38 99 THR A CA 1
ATOM 765 C C . THR A 1 99 ? 6.459 -17.656 -7.480 1.00 93.38 99 THR A C 1
ATOM 767 O O . THR A 1 99 ? 6.819 -18.829 -7.462 1.00 93.38 99 THR A O 1
ATOM 770 N N . ASN A 1 100 ? 5.881 -17.126 -8.564 1.00 96.06 100 ASN A N 1
ATOM 771 C CA . ASN A 1 100 ? 5.543 -17.899 -9.753 1.00 96.06 100 ASN A CA 1
ATOM 772 C C . ASN A 1 100 ? 6.635 -17.779 -10.826 1.00 96.06 100 ASN A C 1
ATOM 774 O O . ASN A 1 100 ? 6.475 -17.073 -11.823 1.00 96.06 100 ASN A O 1
ATOM 778 N N . ALA A 1 101 ? 7.743 -18.497 -10.626 1.00 96.50 101 ALA A N 1
ATOM 779 C CA . ALA A 1 101 ? 8.900 -18.460 -11.524 1.00 96.50 101 ALA A CA 1
ATOM 780 C C . ALA A 1 101 ? 8.544 -18.777 -12.989 1.00 96.50 101 ALA A C 1
ATOM 782 O O . ALA A 1 101 ? 9.096 -18.167 -13.903 1.00 96.50 101 ALA A O 1
ATOM 783 N N . GLN A 1 102 ? 7.592 -19.689 -13.226 1.00 97.69 102 GLN A N 1
ATOM 784 C CA . GLN A 1 102 ? 7.166 -20.053 -14.578 1.00 97.69 102 GLN A CA 1
ATOM 785 C C . GLN A 1 102 ? 6.500 -18.875 -15.300 1.00 97.69 102 GLN A C 1
ATOM 787 O O . GLN A 1 102 ? 6.840 -18.593 -16.448 1.00 97.69 102 GLN A O 1
ATOM 792 N N . ALA A 1 103 ? 5.567 -18.180 -14.645 1.00 97.62 103 ALA A N 1
ATOM 793 C CA . ALA A 1 103 ? 4.882 -17.036 -15.244 1.00 97.62 103 ALA A CA 1
ATOM 794 C C . ALA A 1 103 ? 5.813 -15.821 -15.400 1.00 97.62 103 ALA A C 1
ATOM 796 O O . ALA A 1 103 ? 5.748 -15.126 -16.412 1.00 97.62 103 ALA A O 1
ATOM 797 N N . VAL A 1 104 ? 6.721 -15.607 -14.443 1.00 98.00 104 VAL A N 1
ATOM 798 C CA . VAL A 1 104 ? 7.752 -14.556 -14.507 1.00 98.00 104 VAL A CA 1
ATOM 799 C C . VAL A 1 104 ? 8.687 -14.773 -15.700 1.00 98.00 104 VAL A C 1
ATOM 801 O O . VAL A 1 104 ? 8.885 -13.858 -16.502 1.00 98.00 104 VAL A O 1
ATOM 804 N N . ALA A 1 105 ? 9.198 -15.995 -15.877 1.00 97.81 105 ALA A N 1
ATOM 805 C CA . ALA A 1 105 ? 10.034 -16.339 -17.024 1.00 97.81 105 ALA A CA 1
ATOM 806 C C . ALA A 1 105 ? 9.265 -16.207 -18.350 1.00 97.81 105 ALA A C 1
ATOM 808 O O . ALA A 1 105 ? 9.791 -15.657 -19.315 1.00 97.81 105 ALA A O 1
ATOM 809 N N . ALA A 1 106 ? 8.002 -16.649 -18.392 1.00 97.75 106 ALA A N 1
ATOM 810 C CA . ALA A 1 106 ? 7.149 -16.530 -19.577 1.00 97.75 106 ALA A CA 1
ATOM 811 C C . ALA A 1 106 ? 6.858 -15.070 -19.972 1.00 97.75 106 ALA A C 1
ATOM 813 O O . ALA A 1 106 ? 6.676 -14.780 -21.151 1.00 97.75 106 ALA A O 1
ATOM 814 N N . PHE A 1 107 ? 6.847 -14.143 -19.012 1.00 98.31 107 PHE A N 1
ATOM 815 C CA . PHE A 1 107 ? 6.719 -12.707 -19.278 1.00 98.31 107 PHE A CA 1
ATOM 816 C C . PHE A 1 107 ? 7.983 -12.102 -19.925 1.00 98.31 107 PHE A C 1
ATOM 818 O O . PHE A 1 107 ? 7.905 -11.071 -20.602 1.00 98.31 107 PHE A O 1
ATOM 825 N N . GLY A 1 108 ? 9.139 -12.753 -19.757 1.00 97.88 108 GLY A N 1
ATOM 826 C CA . GLY A 1 108 ? 10.444 -12.306 -20.255 1.00 97.88 108 GLY A CA 1
ATOM 827 C C . GLY A 1 108 ? 11.357 -11.698 -19.185 1.00 97.88 108 GLY A C 1
ATOM 828 O O . GLY A 1 108 ? 12.384 -11.111 -19.526 1.00 97.88 108 GLY A O 1
ATOM 829 N N . ILE A 1 109 ? 10.997 -11.815 -17.902 1.00 98.38 109 ILE A N 1
ATOM 830 C CA . ILE A 1 109 ? 11.851 -11.410 -16.777 1.00 98.38 109 ILE A CA 1
ATOM 831 C C . ILE A 1 109 ? 12.854 -12.529 -16.483 1.00 98.38 109 ILE A C 1
ATOM 833 O O . ILE A 1 109 ? 12.486 -13.702 -16.416 1.00 98.38 109 ILE A O 1
ATOM 837 N N . ASP A 1 110 ? 14.121 -12.164 -16.272 1.00 97.56 110 ASP A N 1
ATOM 838 C CA . ASP A 1 110 ? 15.115 -13.089 -15.725 1.00 97.56 110 ASP A CA 1
ATOM 839 C C . ASP A 1 110 ? 14.723 -13.447 -14.286 1.00 97.56 110 ASP A C 1
ATOM 841 O O . ASP A 1 110 ? 14.555 -12.562 -13.447 1.00 97.56 110 ASP A O 1
ATOM 845 N N . THR A 1 111 ? 14.581 -14.735 -13.975 1.00 96.56 111 THR A N 1
ATOM 846 C CA . THR A 1 111 ? 14.221 -15.196 -12.627 1.00 96.56 111 THR A CA 1
ATOM 847 C C . THR A 1 111 ? 15.268 -14.844 -11.569 1.00 96.56 111 THR A C 1
ATOM 849 O O . THR A 1 111 ? 14.939 -14.838 -10.390 1.00 96.56 111 THR A O 1
ATOM 852 N N . ALA A 1 112 ? 16.500 -14.488 -11.953 1.00 97.69 112 ALA A N 1
ATOM 853 C CA . ALA A 1 112 ? 17.467 -13.881 -11.034 1.00 97.69 112 ALA A CA 1
ATOM 854 C C . ALA A 1 112 ? 17.015 -12.497 -10.516 1.00 97.69 112 ALA A C 1
ATOM 856 O O . ALA A 1 112 ? 17.442 -12.070 -9.446 1.00 97.69 112 ALA A O 1
ATOM 857 N N . ASN A 1 113 ? 16.117 -11.827 -11.245 1.00 97.88 113 ASN A N 1
ATOM 858 C CA . ASN A 1 113 ? 15.447 -10.581 -10.867 1.00 97.88 113 ASN A CA 1
ATOM 859 C C . ASN A 1 113 ? 14.034 -10.839 -10.298 1.00 97.88 113 ASN A C 1
ATOM 861 O O . ASN A 1 113 ? 13.180 -9.947 -10.316 1.00 97.88 113 ASN A O 1
ATOM 865 N N . MET A 1 114 ? 13.768 -12.062 -9.821 1.00 98.06 114 MET A N 1
ATOM 866 C CA . MET A 1 114 ? 12.569 -12.406 -9.062 1.00 98.06 114 MET A CA 1
ATOM 867 C C . MET A 1 114 ? 12.890 -12.420 -7.566 1.00 98.06 114 MET A C 1
ATOM 869 O O . MET A 1 114 ? 13.760 -13.157 -7.110 1.00 98.06 114 MET A O 1
ATOM 873 N N . PHE A 1 115 ? 12.155 -11.625 -6.795 1.00 98.38 115 PHE A N 1
ATOM 874 C CA . PHE A 1 115 ? 12.300 -11.530 -5.348 1.00 98.38 115 PHE A CA 1
ATOM 875 C C . PHE A 1 115 ? 11.081 -12.158 -4.674 1.00 98.38 115 PHE A C 1
ATOM 877 O O . PHE A 1 115 ? 9.954 -11.669 -4.798 1.00 98.38 115 PHE A O 1
ATOM 884 N N . GLU A 1 116 ? 11.318 -13.264 -3.976 1.00 96.38 116 GLU A N 1
ATOM 885 C CA . GLU A 1 116 ? 10.267 -14.100 -3.402 1.00 96.38 116 GLU A CA 1
ATOM 886 C C . GLU A 1 116 ? 9.787 -13.621 -2.023 1.00 96.38 116 GLU A C 1
ATOM 888 O O . GLU A 1 116 ? 10.468 -12.898 -1.294 1.00 96.38 116 GLU A O 1
ATOM 893 N N . PHE A 1 117 ? 8.586 -14.063 -1.654 1.00 94.69 117 PHE A N 1
ATOM 894 C CA . PHE A 1 117 ? 7.999 -13.940 -0.319 1.00 94.69 117 PHE A CA 1
ATOM 895 C C . PHE A 1 117 ? 6.976 -15.068 -0.107 1.00 94.69 117 PHE A C 1
ATOM 897 O O . PHE A 1 117 ? 6.649 -15.790 -1.040 1.00 94.69 117 PHE A O 1
ATOM 904 N N . TRP A 1 118 ? 6.455 -15.255 1.107 1.00 94.19 118 TRP A N 1
ATOM 905 C CA . TRP A 1 118 ? 5.794 -16.518 1.478 1.00 94.19 118 TRP A CA 1
ATOM 906 C C . TRP A 1 118 ? 4.290 -16.411 1.777 1.00 94.19 118 TRP A C 1
ATOM 908 O O . TRP A 1 118 ? 3.716 -15.330 1.883 1.00 94.19 118 TRP A O 1
ATOM 918 N N . ASP A 1 119 ? 3.632 -17.565 1.935 1.00 90.94 119 ASP A N 1
ATOM 919 C CA . ASP A 1 119 ? 2.201 -17.712 2.275 1.00 90.94 119 ASP A CA 1
ATOM 920 C C . ASP A 1 119 ? 1.781 -17.099 3.598 1.00 90.94 119 ASP A C 1
ATOM 922 O O . ASP A 1 119 ? 0.689 -16.544 3.695 1.00 90.94 119 ASP A O 1
ATOM 926 N N . TRP A 1 120 ? 2.674 -17.087 4.574 1.00 94.38 120 TRP A N 1
ATOM 927 C CA . TRP A 1 120 ? 2.432 -16.439 5.856 1.00 94.38 120 TRP A CA 1
ATOM 928 C C . TRP A 1 120 ? 2.584 -14.907 5.801 1.00 94.38 120 TRP A C 1
ATOM 930 O O . TRP A 1 120 ? 2.252 -14.228 6.772 1.00 94.38 120 TRP A O 1
ATOM 940 N N . VAL A 1 121 ? 3.042 -14.339 4.676 1.00 95.81 121 VAL A N 1
ATOM 941 C CA . VAL A 1 121 ? 3.083 -12.887 4.452 1.00 95.81 121 VAL A CA 1
ATOM 942 C C . VAL A 1 121 ? 1.778 -12.446 3.788 1.00 95.81 121 VAL A C 1
ATOM 944 O O . VAL A 1 121 ? 1.621 -12.509 2.568 1.00 95.81 121 VAL A O 1
ATOM 947 N N . GLY A 1 122 ? 0.825 -11.984 4.598 1.00 93.94 122 GLY A N 1
ATOM 948 C CA . GLY A 1 122 ? -0.405 -11.374 4.089 1.00 93.94 122 GLY A CA 1
ATOM 949 C C . GLY A 1 122 ? -0.123 -10.063 3.347 1.00 93.94 122 GLY A C 1
ATOM 950 O O . GLY A 1 122 ? 0.710 -9.273 3.790 1.00 93.94 122 GLY A O 1
ATOM 951 N N . GLY A 1 123 ? -0.839 -9.801 2.246 1.00 93.88 123 GLY A N 1
ATOM 952 C CA . GLY A 1 123 ? -0.595 -8.633 1.384 1.00 93.88 123 GLY A CA 1
ATOM 953 C C . GLY A 1 123 ? -0.609 -7.299 2.139 1.00 93.88 123 GLY A C 1
ATOM 954 O O . GLY A 1 123 ? 0.336 -6.528 2.061 1.00 93.88 123 GLY A O 1
ATOM 955 N N . ARG A 1 124 ? -1.617 -7.046 2.975 1.00 97.31 124 ARG A N 1
ATOM 956 C CA . ARG A 1 124 ? -1.690 -5.815 3.790 1.00 97.31 124 ARG A CA 1
ATOM 957 C C . ARG A 1 124 ? -0.612 -5.679 4.884 1.00 97.31 124 ARG A C 1
ATOM 959 O O . ARG A 1 124 ? -0.582 -4.677 5.583 1.00 97.31 124 ARG A O 1
ATOM 966 N N . TYR A 1 125 ? 0.275 -6.666 5.029 1.00 98.00 125 TYR A N 1
ATOM 967 C CA . TYR A 1 125 ? 1.424 -6.659 5.943 1.00 98.00 125 TYR A CA 1
ATOM 968 C C . TYR A 1 125 ? 2.763 -6.861 5.210 1.00 98.00 125 TYR A C 1
ATOM 970 O O . TYR A 1 125 ? 3.796 -7.075 5.850 1.00 98.00 125 TYR A O 1
ATOM 978 N N . SER A 1 126 ? 2.774 -6.811 3.872 1.00 97.69 126 SER A N 1
ATOM 979 C CA . SER A 1 126 ? 3.905 -7.286 3.071 1.00 97.69 126 SER A CA 1
ATOM 980 C C . SER A 1 126 ? 5.012 -6.265 2.835 1.00 97.69 126 SER A C 1
ATOM 982 O O . SER A 1 126 ? 6.060 -6.658 2.335 1.00 97.69 126 SER A O 1
ATOM 984 N N . LEU A 1 127 ? 4.856 -4.984 3.191 1.00 97.88 127 LEU A N 1
ATOM 985 C CA . LEU A 1 127 ? 5.867 -3.951 2.885 1.00 97.88 127 LEU A CA 1
ATOM 986 C C . LEU A 1 127 ? 7.259 -4.239 3.475 1.00 97.88 127 LEU A C 1
ATOM 988 O O . LEU A 1 127 ? 8.253 -3.727 2.980 1.00 97.88 127 LEU A O 1
ATOM 992 N N . ARG A 1 128 ? 7.335 -5.075 4.521 1.00 97.38 128 ARG A N 1
ATOM 993 C CA . ARG A 1 128 ? 8.588 -5.511 5.166 1.00 97.38 128 ARG A CA 1
ATOM 994 C C . ARG A 1 128 ? 9.238 -6.731 4.488 1.00 97.38 128 ARG A C 1
ATOM 996 O O . ARG A 1 128 ? 10.246 -7.231 4.967 1.00 97.38 128 ARG A O 1
ATOM 1003 N N . SER A 1 129 ? 8.632 -7.244 3.418 1.00 97.81 129 SER A N 1
ATOM 1004 C CA . SER A 1 129 ? 9.126 -8.366 2.604 1.00 97.81 129 SER A CA 1
ATOM 1005 C C . SER A 1 129 ? 9.730 -7.865 1.283 1.00 97.81 129 SER A C 1
ATOM 1007 O O . SER A 1 129 ? 9.957 -6.666 1.127 1.00 97.81 129 SER A O 1
ATOM 1009 N N . ALA A 1 130 ? 9.917 -8.754 0.299 1.00 97.88 130 ALA A N 1
ATOM 1010 C CA . ALA A 1 130 ? 10.308 -8.391 -1.066 1.00 97.88 130 ALA A CA 1
ATOM 1011 C C . ALA A 1 130 ? 9.406 -7.318 -1.704 1.00 97.88 130 ALA A C 1
ATOM 1013 O O . ALA A 1 130 ? 9.889 -6.520 -2.500 1.00 97.88 130 ALA A O 1
ATOM 1014 N N . ILE A 1 131 ? 8.127 -7.228 -1.311 1.00 98.19 131 ILE A N 1
ATOM 1015 C CA . ILE A 1 131 ? 7.216 -6.151 -1.747 1.00 98.19 131 ILE A CA 1
ATOM 1016 C C . ILE A 1 131 ? 7.765 -4.747 -1.420 1.00 98.19 131 ILE A C 1
ATOM 1018 O O . ILE A 1 131 ? 7.474 -3.791 -2.131 1.00 98.19 131 ILE A O 1
ATOM 1022 N N . GLY A 1 132 ? 8.603 -4.614 -0.388 1.00 98.31 132 GLY A N 1
ATOM 1023 C CA . GLY A 1 132 ? 9.284 -3.370 -0.031 1.00 98.31 132 GLY A CA 1
ATOM 1024 C C . GLY A 1 132 ? 10.457 -2.980 -0.935 1.00 98.31 132 GLY A C 1
ATOM 1025 O O . GLY A 1 132 ? 11.112 -1.981 -0.647 1.00 98.31 132 GLY A O 1
ATOM 1026 N N . LEU A 1 133 ? 10.750 -3.714 -2.019 1.00 98.75 133 LEU A N 1
ATOM 1027 C CA . LEU A 1 133 ? 11.894 -3.416 -2.891 1.00 98.75 133 LEU A CA 1
ATOM 1028 C C . LEU A 1 133 ? 11.856 -1.984 -3.449 1.00 98.75 133 LEU A C 1
ATOM 1030 O O . LEU A 1 133 ? 12.891 -1.325 -3.505 1.00 98.75 133 LEU A O 1
ATOM 1034 N N . SER A 1 134 ? 10.679 -1.470 -3.813 1.00 98.69 134 SER A N 1
ATOM 1035 C CA . SER A 1 134 ? 10.521 -0.077 -4.258 1.00 98.69 134 SER A CA 1
ATOM 1036 C C . SER A 1 134 ? 10.894 0.934 -3.168 1.00 98.69 134 SER A C 1
ATOM 1038 O O . SER A 1 134 ? 11.489 1.965 -3.477 1.00 98.69 134 SER A O 1
ATOM 1040 N N . ILE A 1 135 ? 10.646 0.624 -1.891 1.00 98.81 135 ILE A N 1
ATOM 1041 C CA . ILE A 1 135 ? 11.100 1.448 -0.764 1.00 98.81 135 ILE A CA 1
ATOM 1042 C C . ILE A 1 135 ? 12.628 1.448 -0.720 1.00 98.81 135 ILE A C 1
ATOM 1044 O O . ILE A 1 135 ? 13.238 2.515 -0.752 1.00 98.81 135 ILE A O 1
ATOM 1048 N N . ALA A 1 136 ? 13.249 0.266 -0.712 1.00 98.75 136 ALA A N 1
ATOM 1049 C CA . ALA A 1 136 ? 14.705 0.132 -0.658 1.00 98.75 136 ALA A CA 1
ATOM 1050 C C . ALA A 1 136 ? 15.405 0.823 -1.841 1.00 98.75 136 ALA A C 1
ATOM 1052 O O . ALA A 1 136 ? 16.435 1.469 -1.652 1.00 98.75 136 ALA A O 1
ATOM 1053 N N . LEU A 1 137 ? 14.831 0.753 -3.046 1.00 98.81 137 LEU A N 1
ATOM 1054 C CA . LEU A 1 137 ? 15.329 1.489 -4.211 1.00 98.81 137 LEU A CA 1
ATOM 1055 C C . LEU A 1 137 ? 15.190 3.004 -4.043 1.00 98.81 137 LEU A C 1
ATOM 1057 O O . LEU A 1 137 ? 16.084 3.732 -4.460 1.00 98.81 137 LEU A O 1
ATOM 1061 N N . SER A 1 138 ? 14.117 3.484 -3.413 1.00 98.75 138 SER A N 1
ATOM 1062 C CA . SER A 1 138 ? 13.874 4.913 -3.202 1.00 98.75 138 SER A CA 1
ATOM 1063 C C . SER A 1 138 ? 14.830 5.537 -2.189 1.00 98.75 138 SER A C 1
ATOM 1065 O O . SER A 1 138 ? 15.424 6.578 -2.463 1.00 98.75 138 SER A O 1
ATOM 1067 N N . ILE A 1 139 ? 14.955 4.938 -1.001 1.00 98.81 139 ILE A N 1
ATOM 1068 C CA . ILE A 1 139 ? 15.668 5.539 0.144 1.00 98.81 139 ILE A CA 1
ATOM 1069 C C . ILE A 1 139 ? 17.025 4.887 0.433 1.00 98.81 139 ILE A C 1
ATOM 1071 O O . ILE A 1 139 ? 17.737 5.322 1.334 1.00 98.81 139 ILE A O 1
ATOM 1075 N N . GLY A 1 140 ? 17.411 3.864 -0.331 1.00 98.62 140 GLY A N 1
ATOM 1076 C CA . GLY A 1 140 ? 18.600 3.056 -0.069 1.00 98.62 140 GLY A CA 1
ATOM 1077 C C . GLY A 1 140 ? 18.347 1.952 0.963 1.00 98.62 140 GLY A C 1
ATOM 1078 O O . GLY A 1 140 ? 17.473 2.057 1.827 1.00 98.62 140 GLY A O 1
ATOM 1079 N N . TYR A 1 141 ? 19.133 0.877 0.872 1.00 98.50 141 TYR A N 1
ATOM 1080 C CA . TYR A 1 141 ? 18.941 -0.307 1.710 1.00 98.50 141 TYR A CA 1
ATOM 1081 C C . TYR A 1 141 ? 19.192 -0.029 3.198 1.00 98.50 141 TYR A C 1
ATOM 1083 O O . TYR A 1 141 ? 18.411 -0.484 4.022 1.00 98.50 141 TYR A O 1
ATOM 1091 N N . ASP A 1 142 ? 20.187 0.791 3.548 1.00 98.69 142 ASP A N 1
ATOM 1092 C CA . ASP A 1 142 ? 20.493 1.129 4.949 1.00 98.69 142 ASP A CA 1
ATOM 1093 C C . ASP A 1 142 ? 19.311 1.820 5.655 1.00 98.69 142 ASP A C 1
ATOM 1095 O O . ASP A 1 142 ? 19.010 1.553 6.818 1.00 98.69 142 ASP A O 1
ATOM 1099 N N . ASN A 1 143 ? 18.591 2.697 4.947 1.00 98.75 143 ASN A N 1
ATOM 1100 C CA . ASN A 1 143 ? 17.385 3.330 5.484 1.00 98.75 143 ASN A CA 1
ATOM 1101 C C . ASN A 1 143 ? 16.209 2.341 5.547 1.00 98.75 143 ASN A C 1
ATOM 1103 O O . ASN A 1 143 ? 15.410 2.390 6.482 1.00 98.75 143 ASN A O 1
ATOM 1107 N N . PHE A 1 144 ? 16.110 1.411 4.591 1.00 98.81 144 PHE A N 1
ATOM 1108 C CA . PHE A 1 144 ? 15.124 0.331 4.654 1.00 98.81 144 PHE A CA 1
ATOM 1109 C C . PHE A 1 144 ? 15.393 -0.621 5.831 1.00 98.81 144 PHE A C 1
ATOM 1111 O O . PHE A 1 144 ? 14.463 -1.004 6.533 1.00 98.81 144 PHE A O 1
ATOM 1118 N N . GLU A 1 145 ? 16.651 -0.942 6.127 1.00 98.62 145 GLU A N 1
ATOM 1119 C CA . GLU A 1 145 ? 17.024 -1.740 7.296 1.00 98.62 145 GLU A CA 1
ATOM 1120 C C . GLU A 1 145 ? 16.669 -1.022 8.604 1.00 98.62 145 GLU A C 1
ATOM 1122 O O . GLU A 1 145 ? 16.140 -1.651 9.519 1.00 98.62 145 GLU A O 1
ATOM 1127 N N . GLN A 1 146 ? 16.846 0.301 8.681 1.00 98.75 146 GLN A N 1
ATOM 1128 C CA . GLN A 1 146 ? 16.383 1.087 9.831 1.00 98.75 146 GLN A CA 1
ATOM 1129 C C . GLN A 1 146 ? 14.859 1.040 10.005 1.00 98.75 146 GLN A C 1
ATOM 1131 O O . GLN A 1 146 ? 14.379 0.918 11.135 1.00 98.75 146 GLN A O 1
ATOM 1136 N N . LEU A 1 147 ? 14.086 1.069 8.912 1.00 98.75 147 LEU A N 1
ATOM 1137 C CA . LEU A 1 147 ? 12.635 0.857 8.961 1.00 98.75 147 LEU A CA 1
ATOM 1138 C C . LEU A 1 147 ? 12.297 -0.529 9.537 1.00 98.75 147 LEU A C 1
ATOM 1140 O O . LEU A 1 147 ? 11.438 -0.645 10.415 1.00 98.75 147 LEU A O 1
ATOM 1144 N N . LEU A 1 148 ? 12.987 -1.578 9.079 1.00 98.81 148 LEU A N 1
ATOM 1145 C CA . LEU A 1 148 ? 12.812 -2.938 9.595 1.00 98.81 148 LEU A CA 1
ATOM 1146 C C . LEU A 1 148 ? 13.204 -3.041 11.075 1.00 98.81 148 LEU A C 1
ATOM 1148 O O . LEU A 1 148 ? 12.487 -3.672 11.851 1.00 98.81 148 LEU A O 1
ATOM 1152 N N . ALA A 1 149 ? 14.292 -2.389 11.482 1.00 98.81 149 ALA A N 1
ATOM 1153 C CA . ALA A 1 149 ? 14.752 -2.351 12.865 1.00 98.81 149 ALA A CA 1
ATOM 1154 C C . ALA A 1 149 ? 13.742 -1.642 13.779 1.00 98.81 149 ALA A C 1
ATOM 1156 O O . ALA A 1 149 ? 13.441 -2.143 14.863 1.00 98.81 149 ALA A O 1
ATOM 1157 N N . GLY A 1 150 ? 13.161 -0.524 13.330 1.00 98.81 150 GLY A N 1
ATOM 1158 C CA . GLY A 1 150 ? 12.088 0.170 14.045 1.00 98.81 150 GLY A CA 1
ATOM 1159 C C . GLY A 1 150 ? 10.835 -0.695 14.198 1.00 98.81 150 GLY A C 1
ATOM 1160 O O . GLY A 1 150 ? 10.277 -0.794 15.293 1.00 98.81 150 GLY A O 1
ATOM 1161 N N . ALA A 1 151 ? 10.436 -1.400 13.134 1.00 98.62 151 ALA A N 1
ATOM 1162 C CA . ALA A 1 151 ? 9.330 -2.351 13.198 1.00 98.62 151 ALA A CA 1
ATOM 1163 C C . ALA A 1 151 ? 9.629 -3.500 14.176 1.00 98.62 151 ALA A C 1
ATOM 1165 O O . ALA A 1 151 ? 8.794 -3.824 15.016 1.00 98.62 151 ALA A O 1
ATOM 1166 N N . HIS A 1 152 ? 10.842 -4.059 14.137 1.00 98.81 152 HIS A N 1
ATOM 1167 C CA . HIS A 1 152 ? 11.263 -5.113 15.055 1.00 98.81 152 HIS A CA 1
ATOM 1168 C C . HIS A 1 152 ? 11.303 -4.641 16.516 1.00 98.81 152 HIS A C 1
ATOM 1170 O O . HIS A 1 152 ? 10.922 -5.388 17.415 1.00 98.81 152 HIS A O 1
ATOM 1176 N N . ALA A 1 153 ? 11.719 -3.399 16.776 1.00 98.88 153 ALA A N 1
ATOM 1177 C CA . ALA A 1 153 ? 11.686 -2.820 18.115 1.00 98.88 153 ALA A CA 1
ATOM 1178 C C . ALA A 1 153 ? 10.248 -2.736 18.660 1.00 98.88 153 ALA A C 1
ATOM 1180 O O . ALA A 1 153 ? 10.011 -3.091 19.817 1.00 98.88 153 ALA A O 1
ATOM 1181 N N . MET A 1 154 ? 9.278 -2.348 17.823 1.00 98.81 154 MET A N 1
ATOM 1182 C CA . MET A 1 154 ? 7.862 -2.354 18.203 1.00 98.81 154 MET A CA 1
ATOM 1183 C C . MET A 1 154 ? 7.306 -3.778 18.359 1.00 98.81 154 MET A C 1
ATOM 1185 O O . MET A 1 154 ? 6.564 -4.031 19.305 1.00 98.81 154 MET A O 1
ATOM 1189 N N . ASP A 1 155 ? 7.716 -4.731 17.515 1.00 98.75 155 ASP A N 1
ATOM 1190 C CA . ASP A 1 155 ? 7.355 -6.150 17.664 1.00 98.75 155 ASP A CA 1
ATOM 1191 C C . ASP A 1 155 ? 7.865 -6.703 19.011 1.00 98.75 155 ASP A C 1
ATOM 1193 O O . ASP A 1 155 ? 7.142 -7.387 19.740 1.00 98.75 155 ASP A O 1
ATOM 1197 N N . ARG A 1 156 ? 9.104 -6.359 19.391 1.00 98.81 156 ARG A N 1
ATOM 1198 C CA . ARG A 1 156 ? 9.704 -6.711 20.688 1.00 98.81 156 ARG A CA 1
ATOM 1199 C C . ARG A 1 156 ? 8.936 -6.091 21.852 1.00 98.81 156 ARG A C 1
ATOM 1201 O O . ARG A 1 156 ? 8.685 -6.790 22.837 1.00 98.81 156 ARG A O 1
ATOM 1208 N N . HIS A 1 157 ? 8.557 -4.817 21.748 1.00 98.81 157 HIS A N 1
ATOM 1209 C CA . HIS A 1 157 ? 7.730 -4.139 22.751 1.00 98.81 157 HIS A CA 1
ATOM 1210 C C . HIS A 1 157 ? 6.383 -4.843 22.910 1.00 98.81 157 HIS A C 1
ATOM 1212 O O . HIS A 1 157 ? 6.032 -5.258 24.012 1.00 98.81 157 HIS A O 1
ATOM 1218 N N . PHE A 1 158 ? 5.680 -5.076 21.801 1.00 98.75 158 PHE A N 1
ATOM 1219 C CA . PHE A 1 158 ? 4.386 -5.751 21.784 1.00 98.75 158 PHE A CA 1
ATOM 1220 C C . PHE A 1 158 ? 4.440 -7.153 22.404 1.00 98.75 158 PHE A C 1
ATOM 1222 O O . PHE A 1 158 ? 3.547 -7.522 23.163 1.00 98.75 158 PHE A O 1
ATOM 1229 N N . ALA A 1 159 ? 5.495 -7.921 22.125 1.00 98.62 159 ALA A N 1
ATOM 1230 C CA . ALA A 1 159 ? 5.638 -9.284 22.626 1.00 98.62 159 ALA A CA 1
ATOM 1231 C C . ALA A 1 159 ? 5.997 -9.376 24.119 1.00 98.62 159 ALA A C 1
ATOM 1233 O O . ALA A 1 159 ? 5.735 -10.409 24.733 1.00 98.62 159 ALA A O 1
ATOM 1234 N N . SER A 1 160 ? 6.649 -8.358 24.695 1.00 98.56 160 SER A N 1
ATOM 1235 C CA . SER A 1 160 ? 7.285 -8.481 26.020 1.00 98.56 160 SER A CA 1
ATOM 1236 C C . SER A 1 160 ? 6.792 -7.496 27.079 1.00 98.56 160 SER A C 1
ATOM 1238 O O . SER A 1 160 ? 6.920 -7.790 28.269 1.00 98.56 160 SER A O 1
ATOM 1240 N N . ALA A 1 161 ? 6.222 -6.353 26.693 1.00 98.69 161 ALA A N 1
ATOM 1241 C CA . ALA A 1 161 ? 5.727 -5.369 27.648 1.00 98.69 161 ALA A CA 1
ATOM 1242 C C . ALA A 1 161 ? 4.491 -5.891 28.411 1.00 98.69 161 ALA A C 1
ATOM 1244 O O . ALA A 1 161 ? 3.586 -6.459 27.785 1.00 98.69 161 ALA A O 1
ATOM 1245 N N . PRO A 1 162 ? 4.390 -5.655 29.737 1.00 98.56 162 PRO A N 1
ATOM 1246 C CA . PRO A 1 162 ? 3.158 -5.892 30.488 1.00 98.56 162 PRO A CA 1
ATOM 1247 C C . PRO A 1 162 ? 1.973 -5.174 29.835 1.00 98.56 162 PRO A C 1
ATOM 1249 O O . PRO A 1 162 ? 2.130 -4.046 29.370 1.00 98.56 162 PRO A O 1
ATOM 1252 N N . LEU A 1 163 ? 0.784 -5.787 29.832 1.00 98.44 163 LEU A N 1
ATOM 1253 C CA . LEU A 1 163 ? -0.388 -5.274 29.100 1.00 98.44 163 LEU A CA 1
ATOM 1254 C C . LEU A 1 163 ? -0.709 -3.803 29.418 1.00 98.44 163 LEU A C 1
ATOM 1256 O O . LEU A 1 163 ? -1.047 -3.041 28.521 1.00 98.44 163 LEU A O 1
ATOM 1260 N N . GLN A 1 164 ? -0.537 -3.383 30.673 1.00 98.06 164 GLN A N 1
ATOM 1261 C CA . GLN A 1 164 ? -0.809 -2.018 31.141 1.00 98.06 164 GLN A CA 1
ATOM 1262 C C . GLN A 1 164 ? 0.190 -0.968 30.621 1.00 98.06 164 GLN A C 1
ATOM 1264 O O . GLN A 1 164 ? -0.024 0.223 30.815 1.00 98.06 164 GLN A O 1
ATOM 1269 N N . GLN A 1 165 ? 1.291 -1.398 30.005 1.00 98.25 165 GLN A N 1
ATOM 1270 C CA . GLN A 1 165 ? 2.339 -0.550 29.419 1.00 98.25 165 GLN A CA 1
ATOM 1271 C C . GLN A 1 165 ? 2.542 -0.852 27.924 1.00 98.25 165 GLN A C 1
ATOM 1273 O O . GLN A 1 165 ? 3.428 -0.292 27.276 1.00 98.25 165 GLN A O 1
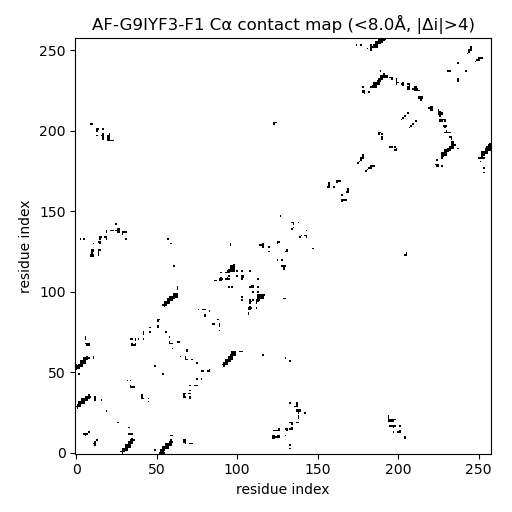ATOM 1278 N N . ASN A 1 166 ? 1.747 -1.766 27.369 1.00 98.75 166 ASN A N 1
ATOM 1279 C CA . ASN A 1 166 ? 1.889 -2.243 26.006 1.00 98.75 166 ASN A CA 1
ATOM 1280 C C . ASN A 1 166 ? 1.107 -1.323 25.060 1.00 98.75 166 ASN A C 1
ATOM 1282 O O . ASN A 1 166 ? -0.121 -1.301 25.077 1.00 98.75 166 ASN A O 1
ATOM 1286 N N . LEU A 1 167 ? 1.832 -0.545 24.251 1.00 98.44 167 LEU A N 1
ATOM 1287 C CA . LEU A 1 167 ? 1.265 0.551 23.457 1.00 98.44 167 LEU A CA 1
ATOM 1288 C C . LEU A 1 167 ? 0.203 0.047 22.459 1.00 98.44 167 LEU A C 1
ATOM 1290 O O . LEU A 1 167 ? -0.924 0.535 22.538 1.00 98.44 167 LEU A O 1
ATOM 1294 N N . PRO A 1 168 ? 0.477 -0.960 21.597 1.00 98.69 168 PRO A N 1
ATOM 1295 C CA . PRO A 1 168 ? -0.558 -1.519 20.727 1.00 98.69 168 PRO A CA 1
ATOM 1296 C C . PRO A 1 168 ? -1.778 -2.066 21.477 1.00 98.69 168 PRO A C 1
ATOM 1298 O O . PRO A 1 168 ? -2.900 -1.883 21.015 1.00 98.69 168 PRO A O 1
ATOM 1301 N N . VAL A 1 169 ? -1.587 -2.717 22.633 1.00 98.75 169 VAL A N 1
ATOM 1302 C CA . VAL A 1 169 ? -2.709 -3.260 23.423 1.00 98.75 169 VAL A CA 1
ATOM 1303 C C . VAL A 1 169 ? -3.572 -2.139 23.990 1.00 98.75 169 VAL A C 1
ATOM 1305 O O . VAL A 1 169 ? -4.793 -2.214 23.904 1.00 98.75 169 VAL A O 1
ATOM 1308 N N . LEU A 1 170 ? -2.960 -1.098 24.556 1.00 98.75 170 LEU A N 1
ATOM 1309 C CA . LEU A 1 170 ? -3.693 0.039 25.109 1.00 98.75 170 LEU A CA 1
ATOM 1310 C C . LEU A 1 170 ? -4.502 0.758 24.025 1.00 98.75 170 LEU A C 1
ATOM 1312 O O . LEU A 1 170 ? -5.684 1.016 24.238 1.00 98.75 170 LEU A O 1
ATOM 1316 N N . LEU A 1 171 ? -3.906 1.013 22.855 1.00 98.69 171 LEU A N 1
ATOM 1317 C CA . LEU A 1 171 ? -4.615 1.617 21.722 1.00 98.69 171 LEU A CA 1
ATOM 1318 C C . LEU A 1 171 ? -5.766 0.726 21.237 1.00 98.69 171 LEU A C 1
ATOM 1320 O O . LEU A 1 171 ? -6.880 1.212 21.063 1.00 98.69 171 LEU A O 1
ATOM 1324 N N . ALA A 1 172 ? -5.548 -0.589 21.120 1.00 98.75 172 ALA A N 1
ATOM 1325 C CA . ALA A 1 172 ? -6.603 -1.527 20.740 1.00 98.75 172 ALA A CA 1
ATOM 1326 C C . ALA A 1 172 ? -7.767 -1.548 21.748 1.00 98.75 172 ALA A C 1
ATOM 1328 O O . ALA A 1 172 ? -8.929 -1.578 21.349 1.00 98.75 172 ALA A O 1
ATOM 1329 N N . LEU A 1 173 ? -7.479 -1.510 23.053 1.00 98.75 173 LEU A N 1
ATOM 1330 C CA . LEU A 1 173 ? -8.511 -1.485 24.094 1.00 98.75 173 LEU A CA 1
ATOM 1331 C C . LEU A 1 173 ? -9.298 -0.169 24.103 1.00 98.75 173 LEU A C 1
ATOM 1333 O O . LEU A 1 173 ? -10.506 -0.194 24.331 1.00 98.75 173 LEU A O 1
ATOM 1337 N N . ILE A 1 174 ? -8.644 0.963 23.828 1.00 98.75 174 ILE A N 1
ATOM 1338 C CA . ILE A 1 174 ? -9.312 2.261 23.662 1.00 98.75 174 ILE A CA 1
ATOM 1339 C C . ILE A 1 174 ? -10.222 2.242 22.422 1.00 98.75 174 ILE A C 1
ATOM 1341 O O . ILE A 1 174 ? -11.371 2.674 22.513 1.00 98.75 174 ILE A O 1
ATOM 1345 N N . GLY A 1 175 ? -9.760 1.681 21.301 1.00 98.69 175 GLY A N 1
ATOM 1346 C CA . GLY A 1 175 ? -10.584 1.498 20.100 1.00 98.69 175 GLY A CA 1
ATOM 1347 C C . GLY A 1 175 ? -11.815 0.627 20.369 1.00 98.69 175 GLY A C 1
ATOM 1348 O O . GLY A 1 175 ? -12.942 1.034 20.094 1.00 98.69 175 GLY A O 1
ATOM 1349 N N . ILE A 1 176 ? -11.635 -0.528 21.028 1.00 98.81 176 ILE A N 1
ATOM 1350 C CA . ILE A 1 176 ? -12.744 -1.401 21.465 1.00 98.81 176 ILE A CA 1
ATOM 1351 C C . ILE A 1 176 ? -13.714 -0.646 22.379 1.00 98.81 176 ILE A C 1
ATOM 1353 O O . ILE A 1 176 ? -14.927 -0.805 22.254 1.00 98.81 176 ILE A O 1
ATOM 1357 N N . TRP A 1 177 ? -13.209 0.185 23.293 1.00 98.88 177 TRP A N 1
ATOM 1358 C CA . TRP A 1 177 ? -14.053 0.971 24.188 1.00 98.88 177 TRP A CA 1
ATOM 1359 C C . TRP A 1 177 ? -15.007 1.879 23.405 1.00 98.88 177 TRP A C 1
ATOM 1361 O O . TRP A 1 177 ? -16.221 1.846 23.624 1.00 98.88 177 TRP A O 1
ATOM 1371 N N . TYR A 1 178 ? -14.490 2.634 22.437 1.00 98.81 178 TYR A N 1
ATOM 1372 C CA . TYR A 1 178 ? -15.327 3.520 21.634 1.00 98.81 178 TYR A CA 1
ATOM 1373 C C . TYR A 1 178 ? -16.234 2.766 20.656 1.00 98.81 178 TYR A C 1
ATOM 1375 O O . TYR A 1 178 ? -17.414 3.100 20.545 1.00 98.81 178 TYR A O 1
ATOM 1383 N N . ASN A 1 179 ? -15.730 1.721 20.007 1.00 98.75 179 ASN A N 1
ATOM 1384 C CA . ASN A 1 179 ? -16.487 0.930 19.042 1.00 98.75 179 ASN A CA 1
ATOM 1385 C C . ASN A 1 179 ? -17.627 0.136 19.701 1.00 98.75 179 ASN A C 1
ATOM 1387 O O . ASN A 1 179 ? -18.788 0.250 19.311 1.00 98.75 179 ASN A O 1
ATOM 1391 N N . ASN A 1 180 ? -17.324 -0.642 20.742 1.00 98.62 180 ASN A N 1
ATOM 1392 C CA . ASN A 1 180 ? -18.265 -1.609 21.309 1.00 98.62 180 ASN A CA 1
ATOM 1393 C C . ASN A 1 180 ? -19.150 -1.033 22.422 1.00 98.62 180 ASN A C 1
ATOM 1395 O O . ASN A 1 180 ? -20.246 -1.548 22.629 1.00 98.62 180 ASN A O 1
ATOM 1399 N N . PHE A 1 181 ? -18.709 0.016 23.129 1.00 98.69 181 PHE A N 1
ATOM 1400 C CA . PHE A 1 181 ? -19.474 0.588 24.247 1.00 98.69 181 PHE A CA 1
ATOM 1401 C C . PHE A 1 181 ? -20.078 1.954 23.924 1.00 98.69 181 PHE A C 1
ATOM 1403 O O . PHE A 1 181 ? -21.197 2.232 24.349 1.00 98.69 181 PHE A O 1
ATOM 1410 N N . PHE A 1 182 ? -19.378 2.795 23.154 1.00 98.44 182 PHE A N 1
ATOM 1411 C CA . PHE A 1 182 ? -19.912 4.090 22.710 1.00 98.44 182 PHE A CA 1
ATOM 1412 C C . PHE A 1 182 ? -20.580 4.025 21.330 1.00 98.44 182 PHE A C 1
ATOM 1414 O O . PHE A 1 182 ? -21.224 4.995 20.930 1.00 98.44 182 PHE A O 1
ATOM 1421 N N . GLY A 1 183 ? -20.452 2.905 20.610 1.00 98.31 183 GLY A N 1
ATOM 1422 C CA . GLY A 1 183 ? -21.037 2.732 19.280 1.00 98.31 183 GLY A CA 1
ATOM 1423 C C . GLY A 1 183 ? -20.421 3.647 18.218 1.00 98.31 183 GLY A C 1
ATOM 1424 O O . GLY A 1 183 ? -21.104 4.014 17.264 1.00 98.31 183 GLY A O 1
ATOM 1425 N N . ALA A 1 184 ? -19.168 4.075 18.393 1.00 98.62 184 ALA A N 1
ATOM 1426 C CA . ALA A 1 184 ? -18.459 4.853 17.384 1.00 98.62 184 ALA A CA 1
ATOM 1427 C C . ALA A 1 184 ? -18.017 3.936 16.234 1.00 98.62 184 ALA A C 1
ATOM 1429 O O . ALA A 1 184 ? -17.124 3.116 16.397 1.00 98.62 184 ALA A O 1
ATOM 1430 N N . GLU A 1 185 ? -18.632 4.092 15.063 1.00 98.62 185 GLU A N 1
ATOM 1431 C CA . GLU A 1 185 ? -18.390 3.226 13.895 1.00 98.62 185 GLU A CA 1
ATOM 1432 C C . GLU A 1 185 ? -17.094 3.557 13.130 1.00 98.62 185 GLU A C 1
ATOM 1434 O O . GLU A 1 185 ? -16.713 2.833 12.210 1.00 98.62 185 GLU A O 1
ATOM 1439 N N . THR A 1 186 ? -16.434 4.675 13.446 1.00 98.81 186 THR A N 1
ATOM 1440 C CA . THR A 1 186 ? -15.309 5.198 12.655 1.00 98.81 186 THR A CA 1
ATOM 1441 C C . THR A 1 186 ? -14.161 5.660 13.534 1.00 98.81 186 THR A C 1
ATOM 1443 O O . THR A 1 186 ? -14.419 6.235 14.586 1.00 98.81 186 THR A O 1
ATOM 1446 N N . GLU A 1 187 ? -12.931 5.558 13.039 1.00 98.88 187 GLU A N 1
ATOM 1447 C CA . GLU A 1 187 ? -11.738 6.160 13.645 1.00 98.88 187 GLU A CA 1
ATOM 1448 C C . GLU A 1 187 ? -11.018 7.028 12.603 1.00 98.88 187 GLU A C 1
ATOM 1450 O O . GLU A 1 187 ? -10.802 6.605 11.460 1.00 98.88 187 GLU A O 1
ATOM 1455 N N . ALA A 1 188 ? -10.672 8.258 12.988 1.00 98.88 188 ALA A N 1
ATOM 1456 C CA . ALA A 1 188 ? -9.952 9.191 12.130 1.00 98.88 188 ALA A CA 1
ATOM 1457 C C . ALA A 1 188 ? -8.446 9.170 12.435 1.00 98.88 188 ALA A C 1
ATOM 1459 O O . ALA A 1 188 ? -8.046 9.359 13.581 1.00 98.88 188 ALA A O 1
ATOM 1460 N N . ILE A 1 189 ? -7.608 9.000 11.412 1.00 98.88 189 ILE A N 1
ATOM 1461 C CA . ILE A 1 189 ? -6.144 9.089 11.512 1.00 98.88 189 ILE A CA 1
ATOM 1462 C C . ILE A 1 189 ? -5.702 10.423 10.907 1.00 98.88 189 ILE A C 1
ATOM 1464 O O . ILE A 1 189 ? -5.887 10.656 9.712 1.00 98.88 189 ILE A O 1
ATOM 1468 N N . LEU A 1 190 ? -5.133 11.306 11.728 1.00 98.81 190 LEU A N 1
ATOM 1469 C CA . LEU A 1 190 ? -4.928 12.722 11.408 1.00 98.81 190 LEU A CA 1
ATOM 1470 C C . LEU A 1 190 ? -3.453 13.115 11.604 1.00 98.81 190 LEU A C 1
ATOM 1472 O O . LEU A 1 190 ? -3.122 13.774 12.592 1.00 98.81 190 LEU A O 1
ATOM 1476 N N . PRO A 1 191 ? -2.548 12.712 10.692 1.00 98.62 191 PRO A N 1
ATOM 1477 C CA . PRO A 1 191 ? -1.141 13.078 10.794 1.00 98.62 191 PRO A CA 1
ATOM 1478 C C . PRO A 1 191 ? -0.947 14.566 10.485 1.00 98.62 191 PRO A C 1
ATOM 1480 O O . PRO A 1 191 ? -1.360 15.044 9.432 1.00 98.62 191 PRO A O 1
ATOM 1483 N N . TYR A 1 192 ? -0.280 15.318 11.352 1.00 98.62 192 TYR A N 1
ATOM 1484 C CA . TYR A 1 192 ? 0.093 16.723 11.138 1.00 98.62 192 TYR A CA 1
ATOM 1485 C C . TYR A 1 192 ? 1.386 16.833 10.317 1.00 98.62 192 TYR A C 1
ATOM 1487 O O . TYR A 1 192 ? 2.288 17.615 10.616 1.00 98.62 192 TYR A O 1
ATOM 1495 N N . ASP A 1 193 ? 1.456 16.035 9.253 1.00 98.44 193 ASP A N 1
ATOM 1496 C CA . ASP A 1 193 ? 2.586 15.943 8.344 1.00 98.44 193 ASP A CA 1
ATOM 1497 C C . ASP A 1 193 ? 2.102 15.614 6.922 1.00 98.44 193 ASP A C 1
ATOM 1499 O O . ASP A 1 193 ? 1.352 14.663 6.687 1.00 98.44 193 ASP A O 1
ATOM 1503 N N . GLN A 1 194 ? 2.541 16.414 5.947 1.00 98.69 194 GLN A N 1
ATOM 1504 C CA . GLN A 1 194 ? 2.107 16.286 4.555 1.00 98.69 194 GLN A CA 1
ATOM 1505 C C . GLN A 1 194 ? 2.750 15.090 3.834 1.00 98.69 194 GLN A C 1
ATOM 1507 O O . GLN A 1 194 ? 2.166 14.583 2.872 1.00 98.69 194 GLN A O 1
ATOM 1512 N N . TYR A 1 195 ? 3.924 14.620 4.265 1.00 98.62 195 TYR A N 1
ATOM 1513 C CA . TYR A 1 195 ? 4.541 13.411 3.713 1.00 98.62 195 TYR A CA 1
ATOM 1514 C C . TYR A 1 195 ? 3.745 12.159 4.102 1.00 98.62 195 TYR A C 1
ATOM 1516 O O . TYR A 1 195 ? 3.652 11.216 3.318 1.00 98.62 195 TYR A O 1
ATOM 1524 N N . MET A 1 196 ? 3.065 12.184 5.249 1.00 98.62 196 MET A N 1
ATOM 1525 C CA . MET A 1 196 ? 2.184 11.112 5.723 1.00 98.62 196 MET A CA 1
ATOM 1526 C C . MET A 1 196 ? 0.770 11.111 5.105 1.00 98.62 196 MET A C 1
ATOM 1528 O O . MET A 1 196 ? -0.108 10.400 5.591 1.00 98.62 196 MET A O 1
ATOM 1532 N N . HIS A 1 197 ? 0.517 11.831 4.005 1.00 98.69 197 HIS A N 1
ATOM 1533 C CA . HIS A 1 197 ? -0.824 11.918 3.388 1.00 98.69 197 HIS A CA 1
ATOM 1534 C C . HIS A 1 197 ? -1.436 10.570 2.966 1.00 98.69 197 HIS A C 1
ATOM 1536 O O . HIS A 1 197 ? -2.654 10.427 2.924 1.00 98.69 197 HIS A O 1
ATOM 1542 N N . ARG A 1 198 ? -0.615 9.547 2.696 1.00 98.69 198 ARG A N 1
ATOM 1543 C CA . ARG A 1 198 ? -1.079 8.183 2.368 1.00 98.69 198 ARG A CA 1
ATOM 1544 C C . ARG A 1 198 ? -1.216 7.264 3.583 1.00 98.69 198 ARG A C 1
ATOM 1546 O O . ARG A 1 198 ? -1.648 6.122 3.428 1.00 98.69 198 ARG A O 1
ATOM 1553 N N . PHE A 1 199 ? -0.858 7.726 4.779 1.00 98.81 199 PHE A N 1
ATOM 1554 C CA . PHE A 1 199 ? -0.875 6.917 5.997 1.00 98.81 199 PHE A CA 1
ATOM 1555 C C . PHE A 1 199 ? -2.285 6.423 6.370 1.00 98.81 199 PHE A C 1
ATOM 1557 O O . PHE A 1 199 ? -2.429 5.216 6.591 1.00 98.81 199 PHE A O 1
ATOM 1564 N N .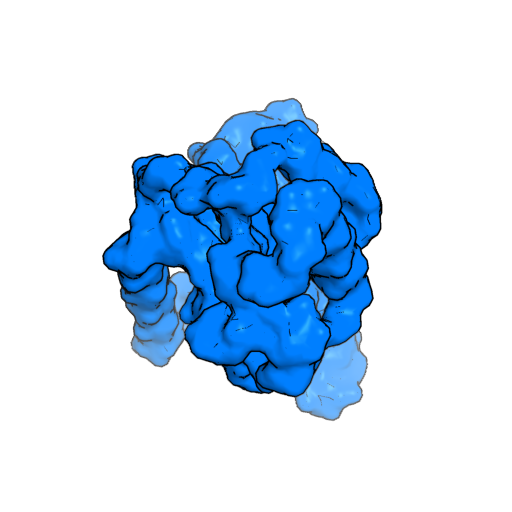 PRO A 1 200 ? -3.349 7.257 6.321 1.00 98.62 200 PRO A N 1
ATOM 1565 C CA . PRO A 1 200 ? -4.713 6.768 6.531 1.00 98.62 200 PRO A CA 1
ATOM 1566 C C . PRO A 1 200 ? -5.122 5.708 5.497 1.00 98.62 200 PRO A C 1
ATOM 1568 O O . PRO A 1 200 ? -5.665 4.668 5.862 1.00 98.62 200 PRO A O 1
ATOM 1571 N N . ALA A 1 201 ? -4.789 5.914 4.217 1.00 98.62 201 ALA A N 1
ATOM 1572 C CA . ALA A 1 201 ? -5.125 4.983 3.135 1.00 98.62 201 ALA A CA 1
ATOM 1573 C C . ALA A 1 201 ? -4.449 3.607 3.286 1.00 98.62 201 ALA A C 1
ATOM 1575 O O . ALA A 1 201 ? -5.040 2.580 2.958 1.00 98.62 201 ALA A O 1
ATOM 1576 N N . TYR A 1 202 ? -3.227 3.557 3.822 1.00 98.75 202 TYR A N 1
ATOM 1577 C CA . TYR A 1 202 ? -2.572 2.289 4.149 1.00 98.75 202 TYR A CA 1
ATOM 1578 C C . TYR A 1 202 ? -3.329 1.519 5.247 1.00 98.75 202 TYR A C 1
ATOM 1580 O O . TYR A 1 202 ? -3.593 0.321 5.104 1.00 98.75 202 TYR A O 1
ATOM 1588 N N . PHE A 1 203 ? -3.745 2.203 6.318 1.00 98.69 203 PHE A N 1
ATOM 1589 C CA . PHE A 1 203 ? -4.489 1.575 7.414 1.00 98.69 203 PHE A CA 1
ATOM 1590 C C . PHE A 1 203 ? -5.957 1.292 7.098 1.00 98.69 203 PHE A C 1
ATOM 1592 O O . PHE A 1 203 ? -6.535 0.417 7.740 1.00 98.69 203 PHE A O 1
ATOM 1599 N N . GLN A 1 204 ? -6.543 1.919 6.075 1.00 98.81 204 GLN A N 1
ATOM 1600 C CA . GLN A 1 204 ? -7.832 1.482 5.534 1.00 98.81 204 GLN A CA 1
ATOM 1601 C C . GLN A 1 204 ? -7.778 0.008 5.140 1.00 98.81 204 GLN A C 1
ATOM 1603 O O . GLN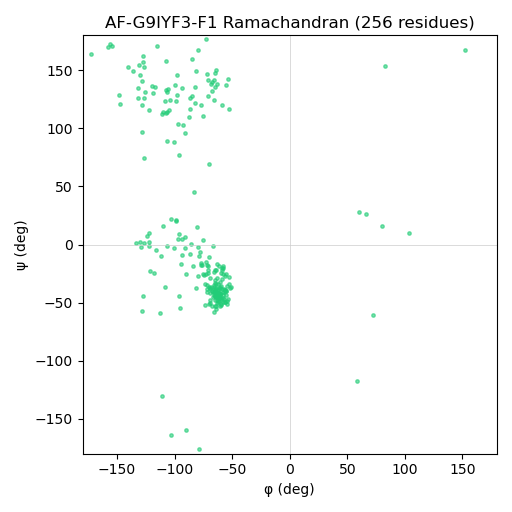 A 1 204 ? -8.574 -0.787 5.634 1.00 98.81 204 GLN A O 1
ATOM 1608 N N . GLN A 1 205 ? -6.783 -0.407 4.351 1.00 98.62 205 GLN A N 1
ATOM 1609 C CA . GLN A 1 205 ? -6.611 -1.831 4.068 1.00 98.62 205 GLN A CA 1
ATOM 1610 C C . GLN A 1 205 ? -6.144 -2.598 5.314 1.00 98.62 205 GLN A C 1
ATOM 1612 O O . GLN A 1 205 ? -6.715 -3.634 5.653 1.00 98.62 205 GLN A O 1
ATOM 1617 N N . GLY A 1 206 ? -5.122 -2.093 6.012 1.00 98.31 206 GLY A N 1
ATOM 1618 C CA . GLY A 1 206 ? -4.507 -2.775 7.154 1.00 98.31 206 GLY A CA 1
ATOM 1619 C C . GLY A 1 206 ? -5.487 -3.134 8.277 1.00 98.31 206 GLY A C 1
ATOM 1620 O O . GLY A 1 206 ? -5.394 -4.225 8.843 1.00 98.31 206 GLY A O 1
ATOM 1621 N N . ASN A 1 207 ? -6.445 -2.255 8.576 1.00 98.75 207 ASN A N 1
ATOM 1622 C CA . ASN A 1 207 ? -7.445 -2.444 9.624 1.00 98.75 207 ASN A CA 1
ATOM 1623 C C . ASN A 1 207 ? -8.748 -3.032 9.060 1.00 98.75 207 ASN A C 1
ATOM 1625 O O . ASN A 1 207 ? -9.164 -4.109 9.490 1.00 98.75 207 ASN A O 1
ATOM 1629 N N . MET A 1 208 ? -9.358 -2.400 8.050 1.00 98.81 208 MET A N 1
ATOM 1630 C CA . MET A 1 208 ? -10.712 -2.766 7.607 1.00 98.81 208 MET A CA 1
ATOM 1631 C C . MET A 1 208 ? -10.742 -4.139 6.920 1.00 98.81 208 MET A C 1
ATOM 1633 O O . MET A 1 208 ? -11.640 -4.934 7.178 1.00 98.81 208 MET A O 1
ATOM 1637 N N . GLU A 1 209 ? -9.730 -4.498 6.121 1.00 98.31 209 GLU A N 1
ATOM 1638 C CA . GLU A 1 209 ? -9.649 -5.838 5.508 1.00 98.31 209 GLU A CA 1
ATOM 1639 C C . GLU A 1 209 ? -9.291 -6.932 6.542 1.00 98.31 209 GLU A C 1
ATOM 1641 O O . GLU A 1 209 ? -9.638 -8.113 6.394 1.00 98.31 209 GLU A O 1
ATOM 1646 N N . SER A 1 210 ? -8.614 -6.553 7.631 1.00 98.50 210 SER A N 1
ATOM 1647 C CA . SER A 1 210 ? -8.309 -7.454 8.75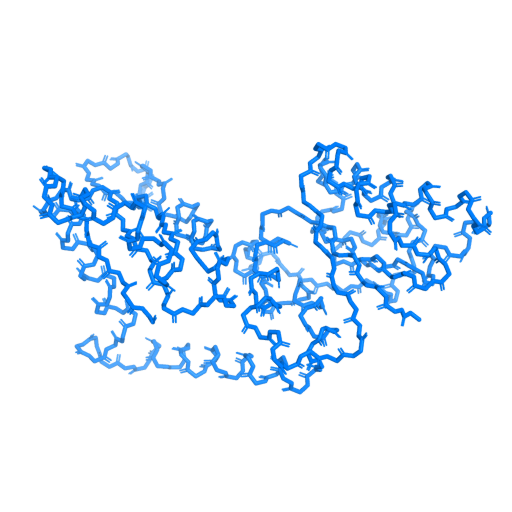0 1.00 98.50 210 SER A CA 1
ATOM 1648 C C . SER A 1 210 ? -9.542 -7.745 9.592 1.00 98.50 210 SER A C 1
ATOM 1650 O O . SER A 1 210 ? -9.878 -8.916 9.790 1.00 98.50 210 SER A O 1
ATOM 1652 N N . ASN A 1 211 ? -10.227 -6.691 10.031 1.00 98.69 211 ASN A N 1
ATOM 1653 C CA . ASN A 1 211 ? -11.181 -6.732 11.134 1.00 98.69 211 ASN A CA 1
ATOM 1654 C C . ASN A 1 211 ? -12.634 -6.504 10.703 1.00 98.69 211 ASN A C 1
ATOM 1656 O O . ASN A 1 211 ? -13.532 -6.756 11.500 1.00 98.69 211 ASN A O 1
ATOM 1660 N N . GLY A 1 212 ? -12.890 -6.094 9.455 1.00 98.50 212 GLY A N 1
ATOM 1661 C CA . GLY A 1 212 ? -14.226 -6.030 8.853 1.00 98.50 212 GLY A CA 1
ATOM 1662 C C . GLY A 1 212 ? -14.780 -7.430 8.591 1.00 98.50 212 GLY A C 1
ATOM 1663 O O . GLY A 1 212 ? -14.830 -7.904 7.456 1.00 98.50 212 GLY A O 1
ATOM 1664 N N . LYS A 1 213 ? -15.103 -8.144 9.668 1.00 98.62 213 LYS A N 1
ATOM 1665 C CA . LYS A 1 213 ? -15.541 -9.543 9.685 1.00 98.62 213 LYS A CA 1
ATOM 1666 C C . LYS A 1 213 ? -16.798 -9.668 10.531 1.00 98.62 213 LYS A C 1
ATOM 1668 O O . LYS A 1 213 ? -17.016 -8.866 11.428 1.00 98.62 213 LYS A O 1
ATOM 1673 N N . TYR A 1 214 ? -17.602 -10.687 10.253 1.00 98.56 214 TYR A N 1
ATOM 1674 C CA . TYR A 1 214 ? -18.846 -10.956 10.983 1.00 98.56 214 TYR A CA 1
ATOM 1675 C C . TYR A 1 214 ? -18.921 -12.390 11.531 1.00 98.56 214 TYR A C 1
ATOM 1677 O O . TYR A 1 214 ? -19.923 -12.763 12.130 1.00 98.56 214 TYR A O 1
ATOM 1685 N N . VAL A 1 215 ? -17.877 -13.195 11.314 1.00 98.69 215 VAL A N 1
ATOM 1686 C CA . VAL A 1 215 ? -17.762 -14.570 11.810 1.00 98.69 215 VAL A CA 1
ATOM 1687 C C . VAL A 1 215 ? -16.545 -14.648 12.723 1.00 98.69 215 VAL A C 1
ATOM 1689 O O . VAL A 1 215 ? -15.471 -14.164 12.352 1.00 98.69 215 VAL A O 1
ATOM 1692 N N . ASP A 1 216 ? -16.718 -15.214 13.912 1.00 98.56 216 ASP A N 1
ATOM 1693 C CA . ASP A 1 216 ? -15.648 -15.394 14.888 1.00 98.56 216 ASP A CA 1
ATOM 1694 C C . ASP A 1 216 ? -14.737 -16.591 14.561 1.00 98.56 216 ASP A C 1
ATOM 1696 O O . ASP A 1 216 ? -14.839 -17.244 13.520 1.00 98.56 216 ASP A O 1
ATOM 1700 N N . ARG A 1 217 ? -13.787 -16.871 15.459 1.00 98.38 217 ARG A N 1
ATOM 1701 C CA . ARG A 1 217 ? -12.818 -17.962 15.283 1.00 98.38 217 ARG A CA 1
ATOM 1702 C C . ARG A 1 217 ? -13.429 -19.359 15.436 1.00 98.38 217 ARG A C 1
ATOM 1704 O O . ARG A 1 217 ? -12.812 -20.309 14.965 1.00 98.38 217 ARG A O 1
ATOM 1711 N N . ASP A 1 218 ? -14.612 -19.469 16.035 1.00 98.38 218 ASP A N 1
ATOM 1712 C CA . ASP A 1 218 ? -15.354 -20.721 16.209 1.00 98.38 218 ASP A CA 1
ATOM 1713 C C . ASP A 1 218 ? -16.369 -20.947 15.068 1.00 98.38 218 ASP A C 1
ATOM 1715 O O . ASP A 1 218 ? -17.131 -21.919 15.068 1.00 98.38 218 ASP A O 1
ATOM 1719 N N . GLY A 1 219 ? -16.371 -20.062 14.063 1.00 98.38 219 GLY A N 1
ATOM 1720 C CA . GLY A 1 219 ? -17.235 -20.151 12.891 1.00 98.38 219 GLY A CA 1
ATOM 1721 C C . GLY A 1 219 ? -18.662 -19.659 13.136 1.00 98.38 219 GLY A C 1
ATOM 1722 O O . GLY A 1 219 ? -19.540 -19.964 12.330 1.00 98.38 219 GLY A O 1
ATOM 1723 N N . GLN A 1 220 ? -18.910 -18.918 14.221 1.00 98.62 220 GLN A N 1
ATOM 1724 C CA . GLN A 1 220 ? -20.228 -18.378 14.551 1.00 98.62 220 GLN A CA 1
ATOM 1725 C C . GLN A 1 220 ? -20.366 -16.923 14.111 1.00 98.62 220 GLN A C 1
AT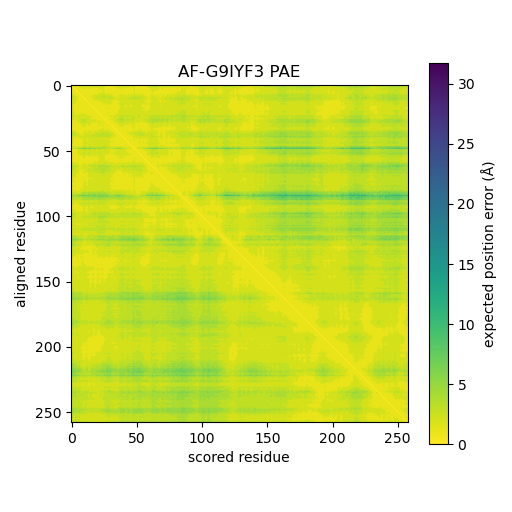OM 1727 O O . GLN A 1 220 ? -19.406 -16.153 14.138 1.00 98.62 220 GLN A O 1
ATOM 1732 N N . ALA A 1 221 ? -21.577 -16.536 13.705 1.00 98.69 221 ALA A N 1
ATOM 1733 C CA . ALA A 1 221 ? -21.881 -15.138 13.429 1.00 98.69 221 ALA A CA 1
ATOM 1734 C C . ALA A 1 221 ? -21.853 -14.330 14.736 1.00 98.69 221 ALA A C 1
ATOM 1736 O O . ALA A 1 221 ? -22.453 -14.740 15.729 1.00 98.69 221 ALA A O 1
ATOM 1737 N N . VAL A 1 222 ? -21.170 -13.187 14.723 1.00 98.62 222 VAL A N 1
ATOM 1738 C CA . VAL A 1 222 ? -21.045 -12.308 15.894 1.00 98.62 222 VAL A CA 1
ATOM 1739 C C . VAL A 1 222 ? -22.275 -11.416 16.060 1.00 98.62 222 VAL A C 1
ATOM 1741 O O . VAL A 1 222 ? -22.897 -11.010 15.079 1.00 98.62 222 VAL A O 1
ATOM 1744 N N . ASP A 1 223 ? -22.595 -11.067 17.304 1.00 98.12 223 ASP A N 1
ATOM 1745 C CA . ASP A 1 223 ? -23.674 -10.147 17.693 1.00 98.12 223 ASP A CA 1
ATOM 1746 C C . ASP A 1 223 ? -23.144 -8.811 18.259 1.00 98.12 223 ASP A C 1
ATOM 1748 O O . ASP A 1 223 ? -23.883 -8.033 18.865 1.00 98.12 223 ASP A O 1
ATOM 1752 N N . TYR A 1 224 ? -21.860 -8.529 18.028 1.00 98.50 224 TYR A N 1
ATOM 1753 C CA . TYR A 1 224 ? -21.143 -7.334 18.472 1.00 98.50 224 TYR A CA 1
ATOM 1754 C C . TYR A 1 224 ? -20.420 -6.633 17.311 1.00 98.50 224 TYR A C 1
ATOM 1756 O O . TYR A 1 224 ? -20.177 -7.219 16.257 1.00 98.50 224 TYR A O 1
ATOM 1764 N N . GLN A 1 225 ? -20.053 -5.364 17.513 1.00 98.56 225 GLN A N 1
ATOM 1765 C CA . GLN A 1 225 ? -19.297 -4.575 16.531 1.00 98.56 225 GLN A CA 1
ATOM 1766 C C . GLN A 1 225 ? -17.868 -5.109 16.346 1.00 98.56 225 GLN A C 1
ATOM 1768 O O . GLN A 1 225 ? -17.209 -5.469 17.327 1.00 98.56 225 GLN A O 1
ATOM 1773 N N . THR A 1 226 ? -17.378 -5.131 15.103 1.00 98.69 226 THR A N 1
ATOM 1774 C CA . THR A 1 226 ? -16.012 -5.568 14.758 1.00 98.69 226 THR A CA 1
ATOM 1775 C C . THR A 1 226 ? -15.153 -4.391 14.291 1.00 98.69 226 THR A C 1
ATOM 1777 O O . THR A 1 226 ? -15.062 -3.409 15.020 1.00 98.69 226 THR A O 1
ATOM 1780 N N . GLY A 1 227 ? -14.459 -4.486 13.153 1.00 98.44 227 GLY A N 1
ATOM 1781 C CA . GLY A 1 227 ? -13.550 -3.441 12.680 1.00 98.44 227 GLY A CA 1
ATOM 1782 C C . GLY A 1 227 ? -14.274 -2.130 12.333 1.00 98.44 227 GLY A C 1
ATOM 1783 O O . GLY A 1 227 ? -15.297 -2.188 11.647 1.00 98.44 227 GLY A O 1
ATOM 1784 N N . PRO A 1 228 ? -13.740 -0.964 12.743 1.00 98.75 228 PRO A N 1
ATOM 1785 C CA . PRO A 1 228 ? -14.318 0.336 12.421 1.00 98.75 228 PRO A CA 1
ATOM 1786 C C . PRO A 1 228 ? -13.954 0.786 10.999 1.00 98.75 228 PRO A C 1
ATOM 1788 O O . PRO A 1 228 ? -13.050 0.250 10.349 1.00 98.75 228 PRO A O 1
ATOM 1791 N N . ILE A 1 229 ? -14.632 1.826 10.520 1.00 98.94 229 ILE A N 1
ATOM 1792 C CA . ILE A 1 229 ? -14.267 2.534 9.291 1.00 98.94 229 ILE A CA 1
ATOM 1793 C C . ILE A 1 229 ? -13.076 3.452 9.581 1.00 98.94 229 ILE A C 1
ATOM 1795 O O . ILE A 1 229 ? -13.184 4.375 10.388 1.00 98.94 229 ILE A O 1
ATOM 1799 N N . ILE A 1 230 ? -11.962 3.241 8.879 1.00 98.88 230 ILE A N 1
ATOM 1800 C CA . ILE A 1 230 ? -10.777 4.103 8.966 1.00 98.88 230 ILE A CA 1
ATOM 1801 C C . ILE A 1 230 ? -10.823 5.179 7.886 1.00 98.88 230 ILE A C 1
ATOM 1803 O O . ILE A 1 230 ? -11.089 4.906 6.712 1.00 98.88 230 ILE A O 1
ATOM 1807 N N . TRP A 1 231 ? -10.526 6.417 8.264 1.00 98.81 231 TRP A N 1
ATOM 1808 C CA . TRP A 1 231 ? -10.447 7.537 7.330 1.00 98.81 231 TRP A CA 1
ATOM 1809 C C . TRP A 1 231 ? -9.558 8.657 7.877 1.00 98.81 231 TRP A C 1
ATOM 1811 O O . TRP A 1 231 ? -9.102 8.595 9.015 1.00 98.81 231 TRP A O 1
ATOM 1821 N N . GLY A 1 232 ? -9.276 9.672 7.065 1.00 98.56 232 GLY A N 1
ATOM 1822 C CA . GLY A 1 232 ? -8.530 10.848 7.505 1.00 98.56 232 GLY A CA 1
ATOM 1823 C C . GLY A 1 232 ? -7.763 11.527 6.379 1.00 98.56 232 GLY A C 1
ATOM 1824 O O . GLY A 1 232 ? -7.603 10.970 5.298 1.00 98.56 232 GLY A O 1
ATOM 1825 N N . GLU A 1 233 ? -7.295 12.735 6.668 1.00 98.56 233 GLU A N 1
ATOM 1826 C CA . GLU A 1 233 ? -6.442 13.568 5.816 1.00 98.56 233 GLU A CA 1
ATOM 1827 C C . GLU A 1 233 ? -5.404 14.252 6.714 1.00 98.56 233 GLU A C 1
ATOM 1829 O O . GLU A 1 233 ? -5.692 14.482 7.897 1.00 98.56 233 GLU A O 1
ATOM 1834 N N . PRO A 1 234 ? -4.219 14.608 6.191 1.00 98.31 234 PRO A N 1
ATOM 1835 C CA . PRO A 1 234 ? -3.206 15.261 6.993 1.00 98.31 234 PRO A CA 1
ATOM 1836 C C . PRO A 1 234 ? -3.663 16.646 7.473 1.00 98.31 234 PRO A C 1
ATOM 1838 O O . PRO A 1 234 ? -4.403 17.369 6.795 1.00 98.31 234 PRO A O 1
ATOM 1841 N N . GLY A 1 235 ? -3.198 17.031 8.657 1.00 97.44 235 GLY A N 1
ATOM 1842 C CA . GLY A 1 235 ? -3.338 18.382 9.184 1.00 97.44 235 GLY A CA 1
ATOM 1843 C C . GLY A 1 235 ? -2.435 19.366 8.421 1.00 97.44 235 GLY A C 1
ATOM 1844 O O . GLY A 1 235 ? -1.318 19.030 8.049 1.00 97.44 235 GLY A O 1
ATOM 1845 N N . THR A 1 236 ? -2.856 20.600 8.147 1.00 98.19 236 THR A N 1
ATOM 1846 C CA . THR A 1 236 ? -4.140 21.233 8.501 1.00 98.19 236 THR A CA 1
ATOM 1847 C C . THR A 1 236 ? -5.230 21.060 7.431 1.00 98.19 236 THR A C 1
ATOM 1849 O O . THR A 1 236 ? -6.316 21.617 7.582 1.00 98.19 236 THR A O 1
ATOM 1852 N N . ASN A 1 237 ? -5.003 20.270 6.375 1.00 98.00 237 ASN A N 1
ATOM 1853 C CA . ASN A 1 237 ? -5.974 20.081 5.287 1.00 98.00 237 ASN A CA 1
ATOM 1854 C C . ASN A 1 237 ? -7.298 19.504 5.815 1.00 98.00 237 ASN A C 1
ATOM 1856 O O . ASN A 1 237 ? -8.357 20.094 5.602 1.00 98.00 237 ASN A O 1
ATOM 1860 N N . GLY A 1 238 ? -7.237 18.410 6.585 1.00 97.94 238 GLY A N 1
ATOM 1861 C CA . GLY A 1 238 ? -8.418 17.815 7.224 1.00 97.94 238 GLY A CA 1
ATOM 1862 C C . GLY A 1 238 ? -9.122 18.776 8.192 1.00 97.94 238 GLY A C 1
ATOM 1863 O O . GLY A 1 238 ? -10.357 18.854 8.218 1.00 97.94 238 GLY A O 1
ATOM 1864 N N . GLN A 1 239 ? -8.336 19.591 8.908 1.00 97.56 239 GLN A N 1
ATOM 1865 C CA . GLN A 1 239 ? -8.832 20.617 9.832 1.00 97.56 239 GLN A CA 1
ATOM 1866 C C . GLN A 1 239 ? -9.723 21.650 9.134 1.00 97.56 239 GLN A C 1
ATOM 1868 O O . GLN A 1 239 ? -10.724 22.089 9.699 1.00 97.56 239 GLN A O 1
ATOM 1873 N N . HIS A 1 240 ? -9.404 21.998 7.889 1.00 98.12 240 HIS A N 1
ATOM 1874 C CA . HIS A 1 240 ? -10.178 22.936 7.077 1.00 98.12 240 HIS A CA 1
ATOM 1875 C C . HIS A 1 240 ? -11.184 22.263 6.129 1.00 98.12 240 HIS A C 1
ATOM 1877 O O . HIS A 1 240 ? -11.797 22.952 5.316 1.00 98.12 240 HIS A O 1
ATOM 1883 N N . ALA A 1 241 ? -11.395 20.948 6.251 1.00 98.50 241 ALA A N 1
ATOM 1884 C CA . ALA A 1 241 ? -12.357 20.196 5.449 1.00 98.50 241 ALA A CA 1
ATOM 1885 C C . ALA A 1 241 ? -13.526 19.659 6.288 1.00 98.50 241 ALA A C 1
ATOM 1887 O O . ALA A 1 241 ? -14.681 19.988 6.023 1.00 98.50 241 ALA A O 1
ATOM 1888 N N . PHE A 1 242 ? -13.245 18.846 7.313 1.00 98.50 242 PHE A N 1
ATOM 1889 C CA . PHE A 1 242 ? -14.278 18.052 7.997 1.00 98.50 242 PHE A CA 1
ATOM 1890 C C . PHE A 1 242 ? -14.300 18.185 9.526 1.00 98.50 242 PHE A C 1
ATOM 1892 O O . PHE A 1 242 ? -15.199 17.641 10.168 1.00 98.50 242 PHE A O 1
ATOM 1899 N N . TYR A 1 243 ? -13.389 18.948 10.142 1.00 98.62 243 TYR A N 1
ATOM 1900 C CA . TYR A 1 243 ? -13.364 19.087 11.609 1.00 98.62 243 TYR A CA 1
ATOM 1901 C C . TYR A 1 243 ? -14.606 19.786 12.170 1.00 98.62 243 TYR A C 1
ATOM 1903 O O . TYR A 1 243 ? -14.960 19.564 13.322 1.00 98.62 243 TYR A O 1
ATOM 1911 N N . GLN A 1 244 ? -15.324 20.571 11.361 1.00 98.75 244 GLN A N 1
ATOM 1912 C CA . GLN A 1 244 ? -16.628 21.115 11.747 1.00 98.75 244 GLN A CA 1
ATOM 1913 C C . GLN A 1 244 ? -17.608 20.001 12.165 1.00 98.75 244 GLN A C 1
ATOM 1915 O O . GLN A 1 244 ? -18.325 20.153 13.154 1.00 98.75 244 GLN A O 1
ATOM 1920 N N . LEU A 1 245 ? -17.611 18.867 11.452 1.00 98.75 245 LEU A N 1
ATOM 1921 C CA . LEU A 1 245 ? -18.426 17.701 11.802 1.00 98.75 245 LEU A CA 1
ATOM 1922 C C . LEU A 1 245 ? -17.886 16.999 13.053 1.00 98.75 245 LEU A C 1
ATOM 1924 O O . LEU A 1 245 ? -18.681 16.585 13.888 1.00 98.75 245 LEU A O 1
ATOM 1928 N N . ILE A 1 246 ? -16.564 16.913 13.220 1.00 98.62 246 ILE A N 1
ATOM 1929 C CA . ILE A 1 246 ? -15.947 16.322 14.421 1.00 98.62 246 ILE A CA 1
ATOM 1930 C C . ILE A 1 246 ? -16.294 17.142 15.676 1.00 98.62 246 ILE A C 1
ATOM 1932 O O . ILE A 1 246 ? -16.625 16.578 16.714 1.00 98.62 246 ILE A O 1
ATOM 1936 N N . HIS A 1 247 ? -16.258 18.474 15.589 1.00 98.69 247 HIS A N 1
ATOM 1937 C CA . HIS A 1 247 ? -16.481 19.356 16.737 1.00 98.69 247 HIS A CA 1
ATOM 1938 C C . HIS A 1 247 ? -17.955 19.596 17.074 1.00 98.69 247 HIS A C 1
ATOM 1940 O O . HIS A 1 247 ? -18.283 19.749 18.249 1.00 98.69 247 HIS A O 1
ATOM 1946 N N . GLN A 1 248 ? -18.828 19.716 16.070 1.00 98.56 248 GLN A N 1
ATOM 1947 C CA . GLN A 1 248 ? -20.224 20.142 16.270 1.00 98.56 248 GLN A CA 1
ATOM 1948 C C . GLN A 1 248 ? -21.251 19.219 15.605 1.00 98.56 248 GLN A C 1
ATOM 1950 O O . GLN A 1 248 ? -22.450 19.498 15.649 1.00 98.56 248 GLN A O 1
ATOM 1955 N N . GLY A 1 249 ? -20.809 18.138 14.964 1.00 98.50 249 GLY A N 1
ATOM 1956 C CA . GLY A 1 249 ? -21.701 17.107 14.456 1.00 98.50 249 GLY A CA 1
ATOM 1957 C C . GLY A 1 249 ? -22.294 16.260 15.579 1.00 98.50 249 GLY A C 1
ATOM 1958 O O . GLY A 1 249 ? -21.984 16.404 16.758 1.00 98.50 249 GLY A O 1
ATOM 1959 N N . THR A 1 250 ? -23.165 15.331 15.199 1.00 98.44 250 THR A N 1
ATOM 1960 C CA . THR A 1 250 ? -23.858 14.431 16.136 1.00 98.44 250 THR A CA 1
ATOM 1961 C C . THR A 1 250 ? -23.255 13.025 16.140 1.00 98.44 250 THR A C 1
ATOM 1963 O O . THR A 1 250 ? -23.947 12.054 16.448 1.00 98.44 250 THR A O 1
ATOM 1966 N N . LYS A 1 251 ? -22.000 12.889 15.704 1.00 98.50 251 LYS A N 1
ATOM 1967 C CA . LYS A 1 251 ? -21.268 11.622 15.630 1.00 98.50 251 LYS A CA 1
ATOM 1968 C C . LYS A 1 251 ? -20.065 11.694 16.557 1.00 98.50 251 LYS A C 1
ATOM 1970 O O . LYS A 1 251 ? -19.356 12.694 16.557 1.00 98.50 251 LYS A O 1
ATOM 1975 N N . LEU A 1 252 ? -19.843 10.632 17.325 1.00 98.62 252 LEU A N 1
ATOM 1976 C CA . LEU A 1 252 ? -18.601 10.459 18.065 1.00 98.62 252 LEU A CA 1
ATOM 1977 C C . LEU A 1 252 ? -17.554 9.884 17.113 1.00 98.62 252 LEU A C 1
ATOM 1979 O O . LEU A 1 252 ? -17.772 8.821 16.537 1.00 98.62 252 LEU A O 1
ATOM 1983 N N . ILE A 1 253 ? -16.443 10.597 16.950 1.00 98.81 253 ILE A N 1
ATOM 1984 C CA . ILE A 1 253 ? -15.347 10.207 16.062 1.00 98.81 253 ILE A CA 1
ATOM 1985 C C . ILE A 1 253 ? -14.051 10.261 16.879 1.00 98.81 253 ILE A C 1
ATOM 1987 O O . ILE A 1 253 ? -13.492 11.346 17.063 1.00 98.81 253 ILE A O 1
ATOM 1991 N N . PRO A 1 254 ? -13.585 9.121 17.414 1.00 98.75 254 PRO A N 1
ATOM 1992 C CA . PRO A 1 254 ? -12.236 8.993 17.950 1.00 98.75 254 PRO A CA 1
ATOM 1993 C C . PRO A 1 254 ? -11.200 9.389 16.894 1.00 98.75 254 PRO A C 1
ATOM 1995 O O . PRO A 1 254 ? -11.343 9.055 15.716 1.00 98.75 254 PRO A O 1
ATOM 1998 N N . CYS A 1 255 ? -10.183 10.135 17.317 1.00 98.81 255 CYS A N 1
ATOM 1999 C CA . CYS A 1 255 ? -9.172 10.698 16.431 1.00 98.81 255 CYS A CA 1
ATOM 2000 C C . CYS A 1 255 ? -7.769 10.421 16.974 1.00 98.81 255 CYS A C 1
ATOM 2002 O O . CYS A 1 255 ? -7.459 10.837 18.093 1.00 98.81 255 CYS A O 1
ATOM 2004 N N . ASP A 1 256 ? -6.919 9.827 16.144 1.00 98.81 256 ASP A N 1
ATOM 2005 C CA . ASP A 1 256 ? -5.493 9.660 16.401 1.00 98.81 256 ASP A CA 1
ATOM 2006 C C . ASP A 1 256 ? -4.723 10.780 15.700 1.00 98.81 256 ASP A C 1
ATOM 2008 O O . ASP A 1 256 ? -4.553 10.786 14.478 1.00 98.81 256 ASP A O 1
ATOM 2012 N N . PHE A 1 257 ? -4.276 11.753 16.493 1.00 98.69 257 PHE A N 1
ATOM 2013 C CA . PHE A 1 257 ? -3.392 12.825 16.045 1.00 98.69 257 PHE A CA 1
ATOM 2014 C C . PHE A 1 257 ? -1.943 12.342 16.122 1.00 98.69 257 PHE A C 1
ATOM 2016 O O . PHE A 1 257 ? -1.514 11.859 17.173 1.00 98.69 257 PHE A O 1
ATOM 2023 N N . ILE A 1 258 ? -1.206 12.484 15.018 1.00 98.12 258 ILE A N 1
ATOM 2024 C CA . ILE A 1 258 ? 0.201 12.070 14.884 1.00 98.12 258 ILE A CA 1
ATOM 2025 C C . ILE A 1 258 ? 1.044 13.274 14.490 1.00 98.12 258 ILE A C 1
ATOM 2027 O O . ILE A 1 258 ? 0.608 13.994 13.565 1.00 98.12 258 ILE A O 1
#

Organism: Edwardsiella tarda (NCBI:txid636)

Nearest PDB structures (foldseek):
  3nbu-assembly3_F  TM=1.000E+00  e=4.155E-45  Escherichia coli DH5[alpha]
  3hjb-assembly1_A  TM=1.002E+00  e=1.716E-44  Vibrio cholerae
  4wmj-assembly1_B  TM=1.001E+00  e=1.112E-41  Colias eurytheme
  1jlh-assembly2_D  TM=9.995E-01  e=8.862E-40  Homo sapiens
  7oyl-assembly1_A  TM=9.922E-01  e=2.633E-38  Aspergillus fumigatus

Solvent-accessible surface area (backbone atoms only — not comparable to full-atom values): 13746 Å² total; per-residue (Å²): 114,48,35,39,38,42,30,3,50,64,27,46,30,40,42,30,52,25,50,45,43,49,46,45,94,51,47,56,89,53,45,80,45,79,40,42,66,64,57,62,63,52,51,50,64,56,54,75,78,59,53,70,92,29,39,35,36,36,43,34,30,59,74,66,66,53,66,41,35,47,53,50,48,49,55,51,48,54,59,37,39,76,75,64,67,54,67,80,55,39,41,80,33,35,33,35,27,25,64,37,61,69,56,43,44,73,73,36,28,46,63,89,44,45,37,56,70,56,90,89,53,49,51,67,68,24,40,87,45,44,58,18,49,67,32,25,66,35,40,35,57,73,53,42,50,50,53,50,49,53,52,48,53,50,52,51,42,64,75,65,44,58,67,94,72,15,64,70,57,48,54,50,53,52,49,47,46,38,34,65,73,67,62,26,62,38,39,35,37,34,31,64,36,75,43,42,53,39,49,30,64,32,42,31,49,44,42,31,72,68,36,62,57,60,59,50,97,86,71,44,77,60,96,70,76,63,44,48,48,56,39,60,41,23,42,65,59,31,61,78,71,52,40,67,44,65,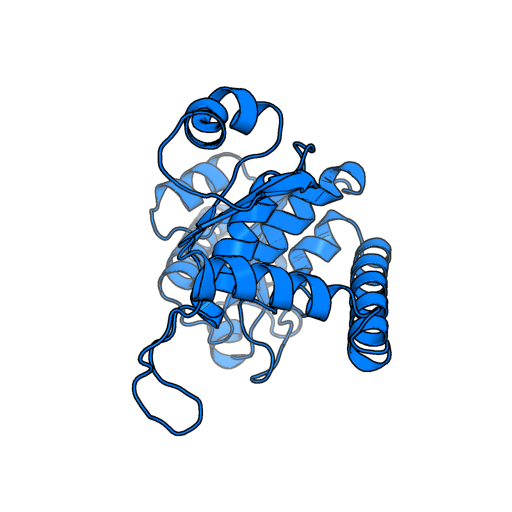76,70,44,97,55,68,64,55,71,50,77,85

Foldseek 3Di:
DQEEEQQEAQLLFLLLVLLCLLVVVLFDRHHYHYAYALPVCRLVVVLVVDDLVPYAYEQEDAACVPPSSVSSVVVVLVSSCVPVVDLLCCQVRYAYAYDCLPSCVVSSHDCVRYFYDDPVQDSLNPCLGSSVVSVCNTRNVVVSVVVVVVVVVLVVLQVDPDLVPNVVNVVVVVVCCCCFPVVQQEEEEEEQDQSSQSVQVSVQCVFCVVWVDQADPVRDGDPTGITHHTYYGYPPVRVVPCVCCCVPNPGPYHYDYD

Sequence (258 aa):
ITDVVNIGIGGSDLGPYMVTEALRPYKNHLTMHFVSNVDGTHIAETLQRLNPETTLFLVASKTFTTQETMTNAHSARDWFLQAAGDERHVAKHFAALSTNAQAVAAFGIDTANMFEFWDWVGGRYSLRSAIGLSIALSIGYDNFEQLLAGAHAMDRHFASAPLQQNLPVLLALIGIWYNNFFGAETEAILPYDQYMHRFPAYFQQGNMESNGKYVDRDGQAVDYQTGPIIWGEPGTNGQHAFYQLIHQGTKLIPCDFI